Protein AF-A0AAJ1WDH2-F1 (afdb_monomer_lite)

Radius of gyration: 30.52 Å; chains: 1; bounding box: 75×61×104 Å

InterPro domains:
  IPR002035 von Willebrand factor, type A [PS50234] (313-361)
  IPR036465 von Willebrand factor A-like domain superfamily [G3DSA:3.40.50.410] (304-361)
  IPR036465 von Willebrand factor A-like domain superfamily [SSF53300] (303-361)

pLDDT: mean 73.46, std 23.35, range [20.83, 97.44]

Foldseek 3Di:
DPPPPVVVVVVVVVVVVVVVVPPDPDDDFDDDPWDWAWQDDDQQWTWIWTDGQQKIKIKIWGDPVQAQKKKWKQKDFPVDDQLDGQPPDKPDDWDWDADPVNHITTIDGTDPDTDIDMIMGGHDPVGFKMKIWMWMAGNVRDTDDPGTRIDMDGRDPDDDDDDDDDDDDDDDDDDDDDDDDDDDDDDDDPDDDPPPDPPQDPPPPVPPDWDDLDFDWDQDPVGIATPQWADAVPDPPFTFHAEDAASDNDGPSHRYYNPDLVDPATRWHFTCGGDQRGQKIKGWGWDDDPDPPDIDIDIDMGGHQDPDDAAAEEEAEDEPDPCCPVPVVVVVVVVVVVVVVVCCVVSPCVVRYHYHYHYDD

Sequence (361 aa):
MKKRNYFIVFCLFSLFFVTYFHIQKGETVAANEESTIEVLNNEYGKVSIRKIDHQLTILYRLNAQTQETRFLFQLHSKDAPETNLLSSYVSQEYQEYTDEQQRKWLAGYFSQTIEEKEWTIELPSTSKEFQLNIQIEEKTGQLLLSEPVSFSFSIDNKNQETAQTNEKTSETSTSYENHEISDDSSLDKDEYRPFEQPQLFNAQLKPKGLATIEPEYTTDEQGTYPKAMWQPDNSQYVRNHQGNRQGQQQWDGLNGWDGNPTNRNNSYIEYGGEKEDADYAIRKFAKETATPGLFDLYLNVRGNTQKNITPLDLVLVVDWSGSMNDNNRIGEVKIGVDRFVDTLADSGITDKINMGYVGYS

Secondary structure (DSSP, 8-state):
--SSSHHHHHHHHHHHHHHHTTS--PPP--------EEEEEETTEEEEEEEETTEEEEEEEE-TT-TTEEEEEEEEETTS-TT----S-BSS--EEEE-TT--EEEE-PPPSS--EEEEEEEPPTT-SEEEEEEEEEETTS-B-SSS-EEEEEE--SS-----------------------------------TTS------------PPPP-PPPEEEETTEEEESSEEEETT-SS--EEPPB-SSSS------EE---TT-SSTTPEEESSSGGGSSEEEEEEEEE-SSTT-EEEEEEEEE---SSPPPEEEEEEEE-SGGGSGGGHHHHHHHHHHHHHHHHHHTT-GGGEEEEEEEE-

Structure (mmCIF, N/CA/C/O backbone):
data_AF-A0AAJ1WDH2-F1
#
_entry.id   AF-A0AAJ1WDH2-F1
#
loop_
_atom_site.group_PDB
_atom_site.id
_atom_site.type_symbol
_atom_site.label_atom_id
_atom_site.label_alt_id
_atom_site.label_comp_id
_atom_site.label_asym_id
_atom_site.label_entity_id
_atom_site.label_seq_id
_atom_site.pdbx_PDB_ins_code
_atom_site.Cartn_x
_atom_site.Cartn_y
_atom_site.Cartn_z
_atom_site.occupancy
_atom_site.B_iso_or_equiv
_atom_site.auth_seq_id
_atom_site.auth_comp_id
_atom_site.auth_asym_id
_atom_site.auth_atom_id
_atom_site.pdbx_PDB_model_num
ATOM 1 N N . MET A 1 1 ? -23.480 -24.642 59.779 1.00 47.16 1 MET A N 1
ATOM 2 C CA . MET A 1 1 ? -23.949 -23.377 59.164 1.00 47.16 1 MET A CA 1
ATOM 3 C C . MET A 1 1 ? -22.813 -22.732 58.356 1.00 47.16 1 MET A C 1
ATOM 5 O O . MET A 1 1 ? -22.021 -22.016 58.944 1.00 47.16 1 MET A O 1
ATOM 9 N N . LYS A 1 2 ? -22.662 -23.011 57.046 1.00 46.78 2 LYS A N 1
ATOM 10 C CA . LYS A 1 2 ? -21.601 -22.380 56.207 1.00 46.78 2 LYS A CA 1
ATOM 11 C C . LYS A 1 2 ? -22.001 -21.995 54.766 1.00 46.78 2 LYS A C 1
ATOM 13 O O . LYS A 1 2 ? -21.210 -21.362 54.084 1.00 46.78 2 LYS A O 1
ATOM 18 N N . LYS A 1 3 ? -23.218 -22.312 54.296 1.00 46.75 3 LYS A N 1
ATOM 19 C CA . LYS A 1 3 ? -23.649 -22.031 52.905 1.00 46.75 3 LYS A CA 1
ATOM 20 C C . LYS A 1 3 ? -24.363 -20.681 52.687 1.00 46.75 3 LYS A C 1
ATOM 22 O O . LYS A 1 3 ? -24.618 -20.332 51.545 1.00 46.75 3 LYS A O 1
ATOM 27 N N . ARG A 1 4 ? -24.687 -19.915 53.741 1.00 47.78 4 ARG A N 1
ATOM 28 C CA . ARG A 1 4 ? -25.545 -18.709 53.629 1.00 47.78 4 ARG A CA 1
ATOM 29 C C . ARG A 1 4 ? -24.796 -17.384 53.401 1.00 47.78 4 ARG A C 1
ATOM 31 O O . ARG A 1 4 ? -25.424 -16.414 53.003 1.00 47.78 4 ARG A O 1
ATOM 38 N N . ASN A 1 5 ? -23.475 -17.339 53.599 1.00 48.41 5 ASN A N 1
ATOM 39 C CA . ASN A 1 5 ? -22.715 -16.079 53.518 1.00 48.41 5 ASN A CA 1
ATOM 40 C C . ASN A 1 5 ? -22.196 -15.757 52.103 1.00 48.41 5 ASN A C 1
ATOM 42 O O . ASN A 1 5 ? -21.994 -14.590 51.792 1.00 48.41 5 ASN A O 1
ATOM 46 N N . TYR A 1 6 ? -22.026 -16.757 51.231 1.00 48.62 6 TYR A N 1
ATOM 47 C CA . TYR A 1 6 ? -21.512 -16.542 49.869 1.00 48.62 6 TYR A CA 1
ATOM 48 C C . TYR A 1 6 ? -22.500 -15.808 48.951 1.00 48.62 6 TYR A C 1
ATOM 50 O O . TYR A 1 6 ? -22.075 -15.057 48.081 1.00 48.62 6 TYR A O 1
ATOM 58 N N . PHE A 1 7 ? -23.808 -15.969 49.175 1.00 49.25 7 PHE A N 1
ATOM 59 C CA . PHE A 1 7 ? -24.843 -15.348 48.341 1.00 49.25 7 PHE A CA 1
ATOM 60 C C . PHE A 1 7 ? -24.863 -13.814 48.476 1.00 49.25 7 PHE A C 1
ATOM 62 O O . PHE A 1 7 ? -24.983 -13.103 47.486 1.00 49.25 7 PHE A O 1
ATOM 69 N N . ILE A 1 8 ? -24.660 -13.297 49.694 1.00 52.78 8 ILE A N 1
ATOM 70 C CA . ILE A 1 8 ? -24.665 -11.850 49.975 1.00 52.78 8 ILE A CA 1
ATOM 71 C C . ILE A 1 8 ? -23.435 -11.162 49.359 1.00 52.78 8 ILE A C 1
ATOM 73 O O . ILE A 1 8 ? -23.551 -10.064 48.820 1.00 52.78 8 ILE A O 1
ATOM 77 N N . VAL A 1 9 ? -22.271 -11.823 49.381 1.00 51.91 9 VAL A N 1
ATOM 78 C CA . VAL A 1 9 ? -21.046 -11.309 48.741 1.00 51.91 9 VAL A CA 1
ATOM 79 C C . VAL A 1 9 ? -21.201 -11.260 47.217 1.00 51.91 9 VAL A C 1
ATOM 81 O O . VAL A 1 9 ? -20.800 -10.276 46.602 1.00 51.91 9 VAL A O 1
ATOM 84 N N . PHE A 1 10 ? -21.844 -12.268 46.615 1.00 51.56 10 PHE A N 1
ATOM 85 C CA . PHE A 1 10 ? -22.114 -12.290 45.173 1.00 51.56 10 PHE A CA 1
ATOM 86 C C . PHE A 1 10 ? -23.028 -11.134 44.734 1.00 51.56 10 PHE A C 1
ATOM 88 O O . PHE A 1 10 ? -22.705 -10.438 43.774 1.00 51.56 10 PHE A O 1
ATOM 95 N N . CYS A 1 11 ? -24.115 -10.868 45.472 1.00 45.28 11 CYS A N 1
ATOM 96 C CA . CYS A 1 11 ? -25.032 -9.762 45.167 1.00 45.28 11 CYS A CA 1
ATOM 97 C C . CYS A 1 11 ? -24.376 -8.371 45.272 1.00 45.28 11 CYS A C 1
ATOM 99 O O . CYS A 1 11 ? -24.718 -7.471 44.503 1.00 45.28 11 CYS A O 1
ATOM 101 N N . LEU A 1 12 ? -23.427 -8.183 46.197 1.00 41.56 12 LEU A N 1
ATOM 102 C CA . LEU A 1 12 ? -22.682 -6.925 46.322 1.00 41.56 12 LEU A CA 1
ATOM 103 C C . LEU A 1 12 ? -21.659 -6.742 45.189 1.00 41.56 12 LEU A C 1
ATOM 105 O O . LEU A 1 12 ? -21.510 -5.631 44.686 1.00 41.56 12 LEU A O 1
ATOM 109 N N . PHE A 1 13 ? -21.017 -7.822 44.729 1.00 43.56 13 PHE A N 1
ATOM 110 C CA . PHE A 1 13 ? -20.112 -7.773 43.574 1.00 43.56 13 PHE A CA 1
ATOM 111 C C . PHE A 1 13 ? -20.853 -7.476 42.261 1.00 43.56 13 PHE A C 1
ATOM 113 O O . PHE A 1 13 ? -20.381 -6.668 41.462 1.00 43.56 13 PHE A O 1
ATOM 120 N N . SER A 1 14 ? -22.044 -8.056 42.056 1.00 43.03 14 SER A N 1
ATOM 121 C CA . SER A 1 14 ? -22.861 -7.762 40.869 1.00 43.03 14 SER A CA 1
ATOM 122 C C . SER A 1 14 ? -23.327 -6.305 40.811 1.00 43.03 14 SER A C 1
ATOM 124 O O . SER A 1 14 ? -23.375 -5.730 39.727 1.00 43.03 14 SER A O 1
ATOM 126 N N . LEU A 1 15 ? -23.624 -5.678 41.957 1.00 39.25 15 LEU A N 1
ATOM 127 C CA . LEU A 1 15 ? -24.061 -4.278 41.979 1.00 39.25 15 LEU A CA 1
ATOM 128 C C . LEU A 1 15 ? -22.932 -3.309 41.584 1.00 39.25 15 LEU A C 1
ATOM 130 O O . LEU A 1 15 ? -23.193 -2.301 40.935 1.00 39.25 15 LEU A O 1
ATOM 134 N N . PHE A 1 16 ? -21.684 -3.633 41.943 1.00 36.69 16 PHE A N 1
ATOM 135 C CA . PHE A 1 16 ? -20.505 -2.828 41.606 1.00 36.69 16 PHE A CA 1
ATOM 136 C C . PHE A 1 16 ? -20.112 -2.950 40.122 1.00 36.69 16 PHE A C 1
ATOM 138 O O . PHE A 1 16 ? -19.632 -1.990 39.525 1.00 36.69 16 PHE A O 1
ATOM 145 N N . PHE A 1 17 ? -20.358 -4.111 39.502 1.00 38.12 17 PHE A N 1
ATOM 146 C CA . PHE A 1 17 ? -20.139 -4.311 38.065 1.00 38.12 17 PHE A CA 1
ATOM 147 C C . PHE A 1 17 ? -21.132 -3.514 37.203 1.00 38.12 17 PHE A C 1
ATOM 149 O O . PHE A 1 17 ? -20.726 -2.866 36.240 1.00 38.12 17 PHE A O 1
ATOM 156 N N . VAL A 1 18 ? -22.422 -3.512 37.560 1.00 37.12 18 VAL A N 1
ATOM 157 C CA . VAL A 1 18 ? -23.467 -2.832 36.767 1.00 37.12 18 VAL A CA 1
ATOM 158 C C . VAL A 1 18 ? -23.273 -1.310 36.729 1.00 37.12 18 VAL A C 1
ATOM 160 O O . VAL A 1 18 ? -23.563 -0.686 35.707 1.00 37.12 18 VAL A O 1
ATOM 163 N N . THR A 1 19 ? -22.749 -0.698 37.795 1.00 34.56 19 THR A N 1
ATOM 164 C CA . THR A 1 19 ? -22.486 0.751 37.824 1.00 34.56 19 THR A CA 1
ATOM 165 C C . THR A 1 19 ? -21.199 1.156 37.106 1.00 34.56 19 THR A C 1
ATOM 167 O O . THR A 1 19 ? -21.154 2.252 36.552 1.00 34.56 19 THR A O 1
ATOM 170 N N . TYR A 1 20 ? -20.176 0.294 37.048 1.00 33.22 20 TYR A N 1
ATOM 171 C CA . TYR A 1 20 ? -18.919 0.615 36.358 1.00 33.22 20 TYR A CA 1
ATOM 172 C C . TYR A 1 20 ? -19.058 0.594 34.823 1.00 33.22 20 TYR A C 1
ATOM 174 O O . TYR A 1 20 ? -18.459 1.417 34.134 1.00 33.22 20 TYR A O 1
ATOM 182 N N . PHE A 1 21 ? -19.916 -0.278 34.281 1.00 32.75 21 PHE A N 1
ATOM 183 C CA . PHE A 1 21 ? -20.175 -0.366 32.835 1.00 32.75 21 PHE A CA 1
ATOM 184 C C . PHE A 1 21 ? -20.985 0.807 32.245 1.00 32.75 21 PHE A C 1
ATOM 186 O O . PHE A 1 21 ? -21.045 0.951 31.029 1.00 32.75 21 PHE A O 1
ATOM 193 N N . HIS A 1 22 ? -21.577 1.679 33.067 1.00 30.62 22 HIS A N 1
ATOM 194 C CA . HIS A 1 22 ? -22.446 2.767 32.589 1.00 30.62 22 HIS A CA 1
ATOM 195 C C . HIS A 1 22 ? -21.715 4.048 32.131 1.00 30.62 22 HIS A C 1
ATOM 197 O O . HIS A 1 22 ? -22.382 5.020 31.776 1.00 30.62 22 HIS A O 1
ATOM 203 N N . ILE A 1 23 ? -20.375 4.091 32.148 1.00 34.12 23 ILE A N 1
ATOM 204 C CA . ILE A 1 23 ? -19.610 5.345 31.963 1.00 34.12 23 ILE A CA 1
ATOM 205 C C . ILE A 1 23 ? -18.797 5.418 30.655 1.00 34.12 23 ILE A C 1
ATOM 207 O O . ILE A 1 23 ? -18.476 6.521 30.219 1.00 34.12 23 ILE A O 1
ATOM 211 N N . GLN A 1 24 ? -18.516 4.309 29.962 1.00 33.03 24 GLN A N 1
ATOM 212 C CA . GLN A 1 24 ? -17.722 4.345 28.720 1.00 33.03 24 GLN A CA 1
ATOM 213 C C . GLN A 1 24 ? -18.584 4.278 27.453 1.00 33.03 24 GLN A C 1
ATOM 215 O O . GLN A 1 24 ? -18.689 3.248 26.792 1.00 33.03 24 GLN A O 1
ATOM 220 N N . LYS A 1 25 ? -19.159 5.428 27.079 1.00 31.80 25 LYS A N 1
ATOM 221 C CA . LYS A 1 25 ? -19.583 5.681 25.694 1.00 31.80 25 LYS A CA 1
ATOM 222 C C . LYS A 1 25 ? -18.347 5.969 24.836 1.00 31.80 25 LYS A C 1
ATOM 224 O O . LYS A 1 25 ? -17.905 7.112 24.775 1.00 31.80 25 LYS A O 1
ATOM 229 N N . GLY A 1 26 ? -17.797 4.940 24.197 1.00 30.17 26 GLY A N 1
ATOM 230 C CA . GLY A 1 26 ? -16.909 5.117 23.046 1.00 30.17 26 GLY A CA 1
ATOM 231 C C . GLY A 1 26 ? -17.750 5.342 21.791 1.00 30.17 26 GLY A C 1
ATOM 232 O O . GLY A 1 26 ? -18.671 4.567 21.533 1.00 30.17 26 GLY A O 1
ATOM 233 N N . GLU A 1 27 ? -17.481 6.408 21.040 1.00 26.72 27 GLU A N 1
ATOM 234 C CA . GLU A 1 27 ? -18.183 6.681 19.783 1.00 26.72 27 GLU A CA 1
ATOM 235 C C . GLU A 1 27 ? -17.687 5.735 18.679 1.00 26.72 27 GLU A C 1
ATOM 237 O O . GLU A 1 27 ? -16.487 5.525 18.505 1.00 26.72 27 GLU A O 1
ATOM 242 N N . THR A 1 28 ? -18.624 5.126 17.952 1.00 30.30 28 THR A N 1
ATOM 243 C CA . THR A 1 28 ? -18.340 4.237 16.821 1.00 30.30 28 THR A CA 1
ATOM 244 C C . THR A 1 28 ? -18.139 5.040 15.546 1.00 30.30 28 THR A C 1
ATOM 246 O O . THR A 1 28 ? -18.986 5.863 15.201 1.00 30.30 28 THR A O 1
ATOM 249 N N . VAL A 1 29 ? -17.078 4.724 14.814 1.00 28.11 29 VAL A N 1
ATOM 250 C CA . VAL A 1 29 ? -16.735 5.325 13.523 1.00 28.11 29 VAL A CA 1
ATOM 251 C C . VAL A 1 29 ? -17.066 4.340 12.396 1.00 28.11 29 VAL A C 1
ATOM 253 O O . VAL A 1 29 ? -16.792 3.145 12.524 1.00 28.11 29 VAL A O 1
ATOM 256 N N . ALA A 1 30 ? -17.685 4.825 11.318 1.00 26.84 30 ALA A N 1
ATOM 257 C CA . ALA A 1 30 ? -18.136 4.014 10.189 1.00 26.84 30 ALA A CA 1
ATOM 258 C C . ALA A 1 30 ? -17.290 4.304 8.943 1.00 26.84 30 ALA A C 1
ATOM 260 O O . ALA A 1 30 ? -17.117 5.460 8.571 1.00 26.84 30 ALA A O 1
ATOM 261 N N . ALA A 1 31 ? -16.795 3.258 8.277 1.00 26.78 31 ALA A N 1
ATOM 262 C CA . ALA A 1 31 ? -16.067 3.412 7.022 1.00 26.78 31 ALA A CA 1
ATOM 263 C C . ALA A 1 31 ? -17.037 3.811 5.900 1.00 26.78 31 ALA A C 1
ATOM 265 O O . ALA A 1 31 ? -17.951 3.054 5.572 1.00 26.78 31 ALA A O 1
ATOM 266 N N . ASN A 1 32 ? -16.833 4.996 5.332 1.00 32.97 32 ASN A N 1
ATOM 267 C CA . ASN A 1 32 ? -17.639 5.534 4.245 1.00 32.97 32 ASN A CA 1
ATOM 268 C C . ASN A 1 32 ? -16.979 5.205 2.889 1.00 32.97 32 ASN A C 1
ATOM 270 O O . ASN A 1 32 ? -15.748 5.194 2.778 1.00 32.97 32 ASN A O 1
ATOM 274 N N . GLU A 1 33 ? -17.771 4.938 1.848 1.00 41.00 33 GLU A N 1
ATOM 275 C CA . GLU A 1 33 ? -17.247 4.820 0.480 1.00 41.00 33 GLU A CA 1
ATOM 276 C C . GLU A 1 33 ? -16.862 6.214 -0.027 1.00 41.00 33 GLU A C 1
ATOM 278 O O . GLU A 1 33 ? -17.703 7.007 -0.448 1.00 41.00 33 GLU A O 1
ATOM 283 N N . GLU A 1 34 ? -15.579 6.557 0.058 1.00 52.69 34 GLU A N 1
ATOM 284 C CA . GLU A 1 34 ? -15.154 7.939 -0.152 1.00 52.69 34 GLU A CA 1
ATOM 285 C C . GLU A 1 34 ? -14.719 8.243 -1.582 1.00 52.69 34 GLU A C 1
ATOM 287 O O . GLU A 1 34 ? -13.603 7.944 -2.015 1.00 52.6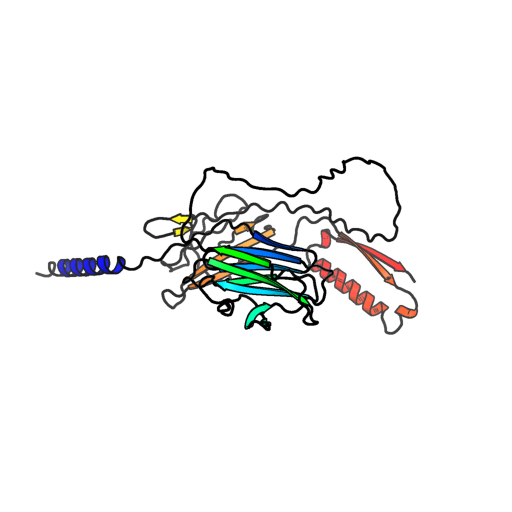9 34 GLU A O 1
ATOM 292 N N . SER A 1 35 ? -15.597 8.962 -2.278 1.00 67.06 35 SER A N 1
ATOM 293 C CA . SER A 1 35 ? -15.259 9.753 -3.456 1.00 67.06 35 SER A CA 1
ATOM 294 C C . SER A 1 35 ? -14.162 10.777 -3.142 1.00 67.06 35 SER A C 1
ATOM 296 O O . SER A 1 35 ? -14.301 11.573 -2.208 1.00 67.06 35 SER A O 1
ATOM 298 N N . THR A 1 36 ? -13.118 10.832 -3.969 1.00 83.94 36 THR A N 1
ATOM 299 C CA . THR A 1 36 ? -12.182 11.962 -3.977 1.00 83.94 36 THR A CA 1
ATOM 300 C C . THR A 1 36 ? -12.844 13.205 -4.576 1.00 83.94 36 THR A C 1
ATOM 302 O O . THR A 1 36 ? -13.617 13.121 -5.530 1.00 83.94 36 THR A O 1
ATOM 305 N N . ILE A 1 37 ? -12.531 14.375 -4.023 1.00 85.69 37 ILE A N 1
ATOM 306 C CA . ILE A 1 37 ? -13.013 15.678 -4.495 1.00 85.69 37 ILE A CA 1
ATOM 307 C C . ILE A 1 37 ? -11.858 16.376 -5.211 1.00 85.69 37 ILE A C 1
ATOM 309 O O . ILE A 1 37 ? -10.816 16.618 -4.605 1.00 85.69 37 ILE A O 1
ATOM 313 N N . GLU A 1 38 ? -12.021 16.709 -6.490 1.00 92.06 38 GLU A N 1
ATOM 314 C CA . GLU A 1 38 ? -11.059 17.546 -7.218 1.00 92.06 38 GLU A CA 1
ATOM 315 C C . GLU A 1 38 ? -11.179 19.000 -6.738 1.00 92.06 38 GLU A C 1
ATOM 317 O O . GLU A 1 38 ? -12.262 19.579 -6.783 1.00 92.06 38 GLU A O 1
ATOM 322 N N . VAL A 1 39 ? -10.074 19.576 -6.252 1.00 91.50 39 VAL A N 1
ATOM 323 C CA . VAL A 1 39 ? -10.035 20.944 -5.690 1.00 91.50 39 VAL A CA 1
ATOM 324 C C . VAL A 1 39 ? -9.152 21.895 -6.495 1.00 91.50 39 VAL A C 1
ATOM 326 O O . VAL A 1 39 ? -9.284 23.110 -6.372 1.00 91.50 39 VAL A O 1
ATOM 329 N N . LEU A 1 40 ? -8.266 21.357 -7.338 1.00 90.81 40 LEU A N 1
ATOM 330 C CA . LEU A 1 40 ? -7.488 22.117 -8.310 1.00 90.81 40 LEU A CA 1
ATOM 331 C C . LEU A 1 40 ? -7.131 21.224 -9.499 1.00 90.81 40 LEU A C 1
ATOM 333 O O . LEU A 1 40 ? -6.719 20.081 -9.312 1.00 90.81 40 LEU A O 1
ATOM 337 N N . ASN A 1 41 ? -7.248 21.756 -10.711 1.00 92.56 41 ASN A N 1
ATOM 338 C CA . ASN A 1 41 ? -6.828 21.099 -11.945 1.00 92.56 41 ASN A CA 1
ATOM 339 C C . ASN A 1 41 ? -6.503 22.186 -12.976 1.00 92.56 41 ASN A C 1
ATOM 341 O O . ASN A 1 41 ? -7.385 22.941 -13.384 1.00 92.56 41 ASN A O 1
ATOM 345 N N . ASN A 1 42 ? -5.222 22.345 -13.304 1.00 88.06 42 ASN A N 1
ATOM 346 C CA . ASN A 1 42 ? -4.718 23.413 -14.164 1.00 88.06 42 ASN A CA 1
ATOM 347 C C . ASN A 1 42 ? -3.443 22.980 -14.916 1.00 88.06 42 ASN A C 1
ATOM 349 O O . ASN A 1 42 ? -3.015 21.826 -14.849 1.00 88.06 42 ASN A O 1
ATOM 353 N N . GLU A 1 43 ? -2.818 23.913 -15.637 1.00 87.81 43 GLU A N 1
ATOM 354 C CA . GLU A 1 43 ? -1.589 23.662 -16.404 1.00 87.81 43 GLU A CA 1
ATOM 355 C C . GLU A 1 43 ? -0.386 23.223 -15.549 1.00 87.81 43 GLU A C 1
ATOM 357 O O . GLU A 1 43 ? 0.511 22.552 -16.059 1.00 87.81 43 GLU A O 1
ATOM 362 N N . TYR A 1 44 ? -0.398 23.504 -14.243 1.00 88.19 44 TYR A N 1
ATOM 363 C CA . TYR A 1 44 ? 0.657 23.117 -13.306 1.00 88.19 44 TYR A CA 1
ATOM 364 C C . TYR A 1 44 ? 0.443 21.733 -12.688 1.00 88.19 44 TYR A C 1
ATOM 366 O O . TYR A 1 44 ? 1.412 21.060 -12.335 1.00 88.19 44 TYR A O 1
ATOM 374 N N . GLY A 1 45 ? -0.803 21.273 -12.576 1.00 88.81 45 GLY A N 1
ATOM 375 C CA . GLY A 1 45 ? -1.106 19.949 -12.051 1.00 88.81 45 GLY A CA 1
ATOM 376 C C . GLY A 1 45 ? -2.528 19.792 -11.530 1.00 88.81 45 GLY A C 1
ATOM 377 O O . GLY A 1 45 ? -3.409 20.619 -11.766 1.00 88.81 45 GLY A O 1
ATOM 378 N N . LYS A 1 46 ? -2.733 18.711 -10.778 1.00 92.62 46 LYS A N 1
ATOM 379 C CA . LYS A 1 46 ? -4.005 18.357 -10.150 1.00 92.62 46 LYS A CA 1
ATOM 380 C C . LYS A 1 46 ? -3.827 18.131 -8.652 1.00 92.62 46 LYS A C 1
ATOM 382 O O . LYS A 1 46 ? -2.876 17.479 -8.226 1.00 92.62 46 LYS A O 1
ATOM 387 N N . VAL A 1 47 ? -4.787 18.624 -7.874 1.00 93.06 47 VAL A N 1
ATOM 388 C CA . VAL A 1 47 ? -4.967 18.332 -6.450 1.00 93.06 47 VAL A CA 1
ATOM 389 C C . VAL A 1 47 ? -6.374 17.784 -6.246 1.00 93.06 47 VAL A C 1
ATOM 391 O O . VAL A 1 47 ? -7.367 18.312 -6.753 1.00 93.06 47 VAL A O 1
ATOM 394 N N . SER A 1 48 ? -6.475 16.703 -5.490 1.00 93.12 48 SER A N 1
ATOM 395 C CA . SER A 1 48 ? -7.732 16.131 -5.026 1.00 93.12 48 SER A CA 1
ATOM 396 C C . SER A 1 48 ? -7.630 15.821 -3.541 1.00 93.12 48 SER A C 1
ATOM 398 O O . SER A 1 48 ? -6.546 15.546 -3.034 1.00 93.12 48 SER A O 1
ATOM 400 N N . ILE A 1 49 ? -8.752 15.867 -2.836 1.00 90.19 49 ILE A N 1
ATOM 401 C CA . ILE A 1 49 ? -8.809 15.549 -1.412 1.00 90.19 49 ILE A CA 1
ATOM 402 C C . ILE A 1 49 ? -9.733 14.368 -1.144 1.00 90.19 49 ILE A C 1
ATOM 404 O O . ILE A 1 49 ? -10.657 14.084 -1.908 1.00 90.19 49 ILE A O 1
ATOM 408 N N . ARG A 1 50 ? -9.500 13.716 -0.014 1.00 88.38 50 ARG A N 1
ATOM 409 C CA . ARG A 1 50 ? -10.347 12.695 0.589 1.00 88.38 50 ARG A CA 1
ATOM 410 C C . ARG A 1 50 ? -10.462 13.001 2.086 1.00 88.38 50 ARG A C 1
ATOM 412 O O . ARG A 1 50 ? -9.517 13.527 2.670 1.00 88.38 50 ARG A O 1
ATOM 419 N N . LYS A 1 51 ? -11.617 12.730 2.696 1.00 83.69 51 LYS A N 1
ATOM 420 C CA . LYS A 1 51 ? -11.904 13.077 4.095 1.00 83.69 51 LYS A CA 1
ATOM 421 C C . LYS A 1 51 ? -12.549 11.889 4.808 1.00 83.69 51 LYS A C 1
ATOM 423 O O . LYS A 1 51 ? -13.735 11.645 4.587 1.00 83.69 51 LYS A O 1
ATOM 428 N N . ILE A 1 52 ? -11.784 11.261 5.701 1.00 77.75 52 ILE A N 1
ATOM 429 C CA . ILE A 1 52 ? -12.228 10.186 6.599 1.00 77.75 52 ILE A CA 1
ATOM 430 C C . ILE A 1 52 ? -12.294 10.792 8.001 1.00 77.75 52 ILE A C 1
ATOM 432 O O . ILE A 1 52 ? -11.253 11.146 8.543 1.00 77.75 52 ILE A O 1
ATOM 436 N N . ASP A 1 53 ? -13.472 10.942 8.603 1.00 80.00 53 ASP A N 1
ATOM 437 C CA . ASP A 1 53 ? -13.623 11.433 9.985 1.00 80.00 53 ASP A CA 1
ATOM 438 C C . ASP A 1 53 ? -12.794 12.703 10.306 1.00 80.00 53 ASP A C 1
ATOM 440 O O . ASP A 1 53 ? -13.094 13.794 9.821 1.00 80.00 53 ASP A O 1
ATOM 444 N N . HIS A 1 54 ? -11.734 12.546 11.109 1.00 81.12 54 HIS A N 1
ATOM 445 C CA . HIS A 1 54 ? -10.778 13.575 11.524 1.00 81.12 54 HIS A CA 1
ATOM 446 C C . HIS A 1 54 ? -9.463 13.525 10.721 1.00 81.12 54 HIS A C 1
ATOM 448 O O . HIS A 1 54 ? -8.422 13.946 11.215 1.00 81.12 54 HIS A O 1
ATOM 454 N N . GLN A 1 55 ? -9.471 12.993 9.501 1.00 85.44 55 GLN A N 1
ATOM 455 C CA . GLN A 1 55 ? -8.314 12.912 8.612 1.00 85.44 55 GLN A CA 1
ATOM 456 C C . GLN A 1 55 ? -8.635 13.528 7.248 1.00 85.44 55 GLN A C 1
ATOM 458 O O . GLN A 1 55 ? -9.620 13.176 6.597 1.00 85.44 55 GLN A O 1
ATOM 463 N N . LEU A 1 56 ? -7.768 14.441 6.806 1.00 87.62 56 LEU A N 1
ATOM 464 C CA . LEU A 1 56 ? -7.738 14.960 5.443 1.00 87.62 56 LEU A CA 1
ATOM 465 C C . LEU A 1 56 ? -6.568 14.315 4.701 1.00 87.62 56 LEU A C 1
ATOM 467 O O . LEU A 1 56 ? -5.415 14.528 5.070 1.00 87.62 56 LEU A O 1
ATOM 471 N N . THR A 1 57 ? -6.850 13.594 3.624 1.00 89.69 57 THR A N 1
ATOM 472 C CA . THR A 1 57 ? -5.831 13.128 2.681 1.00 89.69 57 THR A CA 1
ATOM 473 C C . THR A 1 57 ? -5.814 14.050 1.466 1.00 89.69 57 THR A C 1
ATOM 475 O O . THR A 1 57 ? -6.836 14.234 0.808 1.00 89.69 57 THR A O 1
ATOM 478 N N . ILE A 1 58 ? -4.656 14.630 1.159 1.00 90.75 58 ILE A N 1
ATOM 479 C CA . ILE A 1 58 ? -4.397 15.451 -0.026 1.00 90.75 58 ILE A CA 1
ATOM 480 C C . ILE A 1 58 ? -3.587 14.603 -1.009 1.00 90.75 58 ILE A C 1
ATOM 482 O O . ILE A 1 58 ? -2.447 14.236 -0.722 1.00 90.75 58 ILE A O 1
ATOM 486 N N . LEU A 1 59 ? -4.171 14.316 -2.170 1.00 90.69 59 LEU A N 1
ATOM 487 C CA . LEU A 1 59 ? -3.520 13.658 -3.298 1.00 90.69 59 LEU A CA 1
ATOM 488 C C . LEU A 1 59 ? -3.170 14.723 -4.338 1.00 90.69 59 LEU A C 1
ATOM 490 O O . LEU A 1 59 ? -4.054 15.447 -4.799 1.00 90.69 59 LEU A O 1
ATOM 494 N N . TYR A 1 60 ? -1.903 14.836 -4.726 1.00 90.00 60 TYR A N 1
ATOM 495 C CA . TYR A 1 60 ? -1.475 15.839 -5.699 1.00 90.00 60 TYR A CA 1
ATOM 496 C C . TYR A 1 60 ? -0.443 15.318 -6.694 1.00 90.00 60 TYR A C 1
ATOM 498 O O . TYR A 1 60 ? 0.363 14.437 -6.401 1.00 90.00 60 TYR A O 1
ATOM 506 N N . ARG A 1 61 ? -0.470 15.900 -7.894 1.00 88.06 61 ARG A N 1
ATOM 507 C CA . ARG A 1 61 ? 0.412 15.573 -9.013 1.00 88.06 61 ARG A CA 1
ATOM 508 C C . ARG A 1 61 ? 0.753 16.842 -9.776 1.00 88.06 61 ARG A C 1
ATOM 510 O O . ARG A 1 61 ? -0.149 17.589 -10.144 1.00 88.06 61 ARG A O 1
ATOM 517 N N . LEU A 1 62 ? 2.035 17.054 -10.052 1.00 83.94 62 LEU A N 1
ATOM 518 C CA . LEU A 1 62 ? 2.508 18.129 -10.930 1.00 83.94 62 LEU A CA 1
ATOM 519 C C . LEU A 1 62 ? 2.602 17.645 -12.383 1.00 83.94 62 LEU A C 1
ATOM 521 O O . LEU A 1 62 ? 2.811 16.456 -12.649 1.00 83.94 62 LEU A O 1
ATOM 525 N N . ASN A 1 63 ? 2.443 18.566 -13.330 1.00 81.44 63 ASN A N 1
ATOM 526 C CA . ASN A 1 63 ? 2.513 18.264 -14.754 1.00 81.44 63 ASN A CA 1
ATOM 527 C C . ASN A 1 63 ? 3.964 18.148 -15.249 1.00 81.44 63 ASN A C 1
ATOM 529 O O . ASN A 1 63 ? 4.899 18.730 -14.705 1.00 81.44 63 ASN A O 1
ATOM 533 N N . ALA A 1 64 ? 4.156 17.393 -16.334 1.00 66.88 64 ALA A N 1
ATOM 534 C CA . ALA A 1 64 ? 5.479 17.070 -16.885 1.00 66.88 64 ALA A CA 1
ATOM 535 C C . ALA A 1 64 ? 6.322 18.295 -17.286 1.00 66.88 64 ALA A C 1
ATOM 537 O O . ALA A 1 64 ? 7.548 18.223 -17.327 1.00 66.88 64 ALA A O 1
ATOM 538 N N . GLN A 1 65 ? 5.651 19.395 -17.627 1.00 68.00 65 GLN A N 1
ATOM 539 C CA . GLN A 1 65 ? 6.260 20.609 -18.168 1.00 68.00 65 GLN A CA 1
ATOM 540 C C . GLN A 1 65 ? 6.634 21.622 -17.074 1.00 68.00 65 GLN A C 1
ATOM 542 O O . GLN A 1 65 ? 7.300 22.607 -17.369 1.00 68.00 65 GLN A O 1
ATOM 547 N N . THR A 1 66 ? 6.264 21.375 -15.811 1.00 67.38 66 THR A N 1
ATOM 548 C CA . THR A 1 66 ? 6.459 22.313 -14.693 1.00 67.38 66 THR A CA 1
ATOM 549 C C . THR A 1 66 ? 7.579 21.854 -13.764 1.00 67.38 66 THR A C 1
ATOM 551 O O . THR A 1 66 ? 7.408 21.672 -12.553 1.00 67.38 66 THR A O 1
ATOM 554 N N . GLN A 1 67 ? 8.755 21.644 -14.359 1.00 67.75 67 GLN A N 1
ATOM 555 C CA . GLN A 1 67 ? 9.989 21.373 -13.622 1.00 67.75 67 GLN A CA 1
ATOM 556 C C . GLN A 1 67 ? 10.279 22.512 -12.636 1.00 67.75 67 GLN A C 1
ATOM 558 O O . GLN A 1 67 ? 9.957 23.666 -12.899 1.00 67.75 67 GLN A O 1
ATOM 563 N N . GLU A 1 68 ? 10.871 22.181 -11.488 1.00 83.12 68 GLU A N 1
ATOM 564 C CA . GLU A 1 68 ? 11.214 23.146 -10.434 1.00 83.12 68 GLU A CA 1
ATOM 565 C C . GLU A 1 68 ? 10.026 23.898 -9.792 1.00 83.12 68 GLU A C 1
ATOM 567 O O . GLU A 1 68 ? 10.238 24.875 -9.075 1.00 83.12 68 GLU A O 1
ATOM 572 N N . THR A 1 69 ? 8.787 23.420 -9.961 1.00 86.38 69 THR A N 1
ATOM 573 C CA . THR A 1 69 ? 7.607 23.908 -9.214 1.00 86.38 69 THR A CA 1
ATOM 574 C C . THR A 1 69 ? 7.263 23.017 -8.015 1.00 86.38 69 THR A C 1
ATOM 576 O O . THR A 1 69 ? 7.697 21.861 -7.932 1.00 86.38 69 THR A O 1
ATOM 579 N N . ARG A 1 70 ? 6.473 23.546 -7.072 1.00 89.50 70 ARG A N 1
ATOM 580 C CA . ARG A 1 70 ? 5.820 22.788 -5.994 1.00 89.50 70 ARG A CA 1
ATOM 581 C C . ARG A 1 70 ? 4.459 23.369 -5.622 1.00 89.50 70 ARG A C 1
ATOM 583 O O . ARG A 1 70 ? 4.238 24.570 -5.757 1.00 89.50 70 ARG A O 1
ATOM 590 N N . PHE A 1 71 ? 3.582 22.526 -5.081 1.00 91.62 71 PHE A N 1
ATOM 591 C CA . PHE A 1 71 ? 2.392 22.990 -4.369 1.00 91.62 71 PHE A CA 1
ATOM 592 C C . PHE A 1 71 ? 2.741 23.427 -2.941 1.00 91.62 71 PHE A C 1
ATOM 594 O O . PHE A 1 71 ? 3.563 22.801 -2.264 1.00 91.62 71 PHE A O 1
ATOM 601 N N . LEU A 1 72 ? 2.068 24.486 -2.502 1.00 91.38 72 LEU A N 1
ATOM 602 C CA . LEU A 1 72 ? 2.012 24.989 -1.139 1.00 91.38 72 LEU A CA 1
ATOM 603 C C . LEU A 1 72 ? 0.583 24.785 -0.617 1.00 91.38 72 LEU A C 1
ATOM 605 O O . LEU A 1 72 ? -0.374 25.237 -1.248 1.00 91.38 72 LEU A O 1
ATOM 609 N N . PHE A 1 73 ? 0.439 24.153 0.546 1.00 91.31 73 PHE A N 1
ATOM 610 C CA . PHE A 1 73 ? -0.852 23.885 1.183 1.00 91.31 73 PHE A CA 1
ATOM 611 C C . PHE A 1 73 ? -0.929 24.564 2.555 1.00 91.31 73 PHE A C 1
ATOM 613 O O . PHE A 1 73 ? -0.205 24.190 3.475 1.00 91.31 73 PHE A O 1
ATOM 620 N N . GLN A 1 74 ? -1.814 25.545 2.722 1.00 90.12 74 GLN A N 1
ATOM 621 C CA . GLN A 1 74 ? -2.140 26.118 4.031 1.00 90.12 74 GLN A CA 1
ATOM 622 C C . GLN A 1 74 ? -3.468 25.519 4.492 1.00 90.12 74 GLN A C 1
ATOM 624 O O . GLN A 1 74 ? -4.502 25.727 3.860 1.00 90.12 74 GLN A O 1
ATOM 629 N N . LEU A 1 75 ? -3.445 24.798 5.612 1.00 87.88 75 LEU A N 1
ATOM 630 C CA . LEU A 1 75 ? -4.629 24.211 6.231 1.00 87.88 75 LEU A CA 1
ATOM 631 C C . LEU A 1 75 ? -4.834 24.813 7.622 1.00 87.88 75 LEU A C 1
ATOM 633 O O . LEU A 1 75 ? -3.969 24.692 8.492 1.00 87.88 75 LEU A O 1
ATOM 637 N N . HIS A 1 76 ? -5.993 25.436 7.820 1.00 85.75 76 HIS A N 1
ATOM 638 C CA . HIS A 1 76 ? -6.395 26.038 9.088 1.00 85.75 76 HIS A CA 1
ATOM 639 C C . HIS A 1 76 ? -7.879 25.774 9.371 1.00 85.75 76 HIS A C 1
ATOM 641 O O . HIS A 1 76 ? -8.664 25.456 8.473 1.00 85.75 76 HIS A O 1
ATOM 647 N N . SER A 1 77 ? -8.264 25.897 10.640 1.00 85.12 77 SER A N 1
ATOM 648 C CA . SER A 1 77 ? -9.672 25.970 11.034 1.00 85.12 77 SER A CA 1
ATOM 649 C C . SER A 1 77 ? -10.198 27.390 10.835 1.00 85.12 77 SER A C 1
ATOM 651 O O . SER A 1 77 ? -9.491 28.345 11.147 1.00 85.12 77 SER A O 1
ATOM 653 N N . LYS A 1 78 ? -11.457 27.541 10.410 1.00 82.81 78 LYS A N 1
ATOM 654 C CA . LYS A 1 78 ? -12.101 28.859 10.265 1.00 82.81 78 LYS A CA 1
ATOM 655 C C . LYS A 1 78 ? -12.387 29.574 11.590 1.00 82.81 78 LYS A C 1
ATOM 657 O O . LYS A 1 78 ? -12.653 30.773 11.587 1.00 82.81 78 LYS A O 1
ATOM 662 N N . ASP A 1 79 ? -12.368 28.856 12.714 1.00 79.44 79 ASP A N 1
ATOM 663 C CA . ASP A 1 79 ? -12.479 29.445 14.059 1.00 79.44 79 ASP A CA 1
ATOM 664 C C . ASP A 1 79 ? -11.129 29.942 14.621 1.00 79.44 79 ASP A C 1
ATOM 666 O O . ASP A 1 79 ? -11.088 30.558 15.689 1.00 79.44 79 ASP A O 1
ATOM 670 N N . ALA A 1 80 ? -10.033 29.718 13.887 1.00 72.38 80 ALA A N 1
ATOM 671 C CA . ALA A 1 80 ? -8.673 30.092 14.246 1.00 72.38 80 ALA A CA 1
ATOM 672 C C . ALA A 1 80 ? -8.088 31.101 13.236 1.00 72.38 80 ALA A C 1
ATOM 674 O O . ALA A 1 80 ? -8.504 31.137 12.078 1.00 72.38 80 ALA A O 1
ATOM 675 N N . PRO A 1 81 ? -7.101 31.928 13.630 1.00 67.50 81 PRO A N 1
ATOM 676 C CA . PRO A 1 81 ? -6.393 32.776 12.677 1.00 67.50 81 PRO A CA 1
ATOM 677 C C . PRO A 1 81 ? -5.599 31.933 11.667 1.00 67.50 81 PRO A C 1
ATOM 679 O O . PRO A 1 81 ? -5.006 30.918 12.029 1.00 67.50 81 PRO A O 1
ATOM 682 N N . GLU A 1 82 ? -5.499 32.422 10.428 1.00 61.16 82 GLU A N 1
ATOM 683 C CA . GLU A 1 82 ? -4.752 31.824 9.301 1.00 61.16 82 GLU A CA 1
ATOM 684 C C . GLU A 1 82 ? -3.270 31.494 9.584 1.00 61.16 82 GLU A C 1
ATOM 686 O O . GLU A 1 82 ? -2.632 30.746 8.839 1.00 61.16 82 GLU A O 1
ATOM 691 N N . THR A 1 83 ? -2.708 32.057 10.655 1.00 59.31 83 THR A N 1
ATOM 692 C CA . THR A 1 83 ? -1.341 31.817 11.138 1.00 59.31 83 THR A CA 1
ATOM 693 C C . THR A 1 83 ? -1.197 30.511 11.935 1.00 59.31 83 THR A C 1
ATOM 695 O O . THR A 1 83 ? -0.075 30.087 12.221 1.00 59.31 83 THR A O 1
ATOM 698 N N . ASN A 1 84 ? -2.308 29.862 12.304 1.00 63.50 84 ASN A N 1
ATOM 699 C CA . ASN A 1 84 ? -2.322 28.609 13.053 1.00 63.50 84 ASN A CA 1
ATOM 700 C C . ASN A 1 84 ? -2.277 27.401 12.101 1.00 63.50 84 ASN A C 1
ATOM 702 O O . ASN A 1 84 ? -3.267 27.077 11.447 1.00 63.50 84 ASN A O 1
ATOM 706 N N . LEU A 1 85 ? -1.120 26.738 12.029 1.00 60.38 85 LEU A N 1
ATOM 707 C CA . LEU A 1 85 ? -0.892 25.596 11.142 1.00 60.38 85 LEU A CA 1
ATOM 708 C C . LEU A 1 85 ? -1.333 24.280 11.788 1.00 60.38 85 LEU A C 1
ATOM 710 O O . LEU A 1 85 ? -0.855 23.917 12.864 1.00 60.38 85 LEU A O 1
ATOM 714 N N . LEU A 1 86 ? -2.161 23.516 11.079 1.00 63.34 86 LEU A N 1
ATOM 715 C CA . LEU A 1 86 ? -2.504 22.143 11.448 1.00 63.34 86 LEU A CA 1
ATOM 716 C C . LEU A 1 86 ? -1.445 21.169 10.897 1.00 63.34 86 LEU A C 1
ATOM 718 O O . LEU A 1 86 ? -1.620 20.590 9.830 1.00 63.34 86 LEU A O 1
ATOM 722 N N . SER A 1 87 ? -0.322 21.027 11.613 1.00 57.69 87 SER A N 1
ATOM 723 C CA . SER A 1 87 ? 0.815 20.160 11.234 1.00 57.69 87 SER A CA 1
ATOM 724 C C . SER A 1 87 ? 1.121 19.022 12.217 1.00 57.69 87 SER A C 1
ATOM 726 O O . SER A 1 87 ? 2.124 18.331 12.063 1.00 57.69 87 SER A O 1
ATOM 728 N N . SER A 1 88 ? 0.277 18.792 13.230 1.00 52.97 88 SER A N 1
ATOM 729 C CA . SER A 1 88 ? 0.576 17.874 14.343 1.00 52.97 88 SER A CA 1
ATOM 730 C C . SER A 1 88 ? 0.774 16.405 13.954 1.00 52.97 88 SER A C 1
ATOM 732 O O . SER A 1 88 ? 1.399 15.675 14.721 1.00 52.97 88 SER A O 1
ATOM 734 N N . TYR A 1 89 ? 0.281 15.976 12.788 1.00 56.84 89 TYR A N 1
ATOM 735 C CA . TYR A 1 89 ? 0.580 14.665 12.210 1.00 56.84 89 TYR A CA 1
ATOM 736 C C . TYR A 1 89 ? 0.434 14.728 10.680 1.00 56.84 89 TYR A C 1
ATOM 738 O O . TYR A 1 89 ? -0.683 14.729 10.169 1.00 56.84 89 TYR A O 1
ATOM 746 N N . VAL A 1 90 ? 1.556 14.819 9.954 1.00 65.75 90 VAL A N 1
ATOM 747 C CA . VAL A 1 90 ? 1.618 14.705 8.482 1.00 65.75 90 VAL A CA 1
ATOM 748 C C . VAL A 1 90 ? 2.350 13.409 8.137 1.00 65.75 90 VAL A C 1
ATOM 750 O O . VAL A 1 90 ? 3.423 13.142 8.674 1.00 65.75 90 VAL A O 1
ATOM 753 N N . SER A 1 91 ? 1.780 12.587 7.255 1.00 57.09 91 SER A N 1
ATOM 754 C CA . SER A 1 91 ? 2.242 11.207 7.016 1.00 57.09 91 SER A CA 1
ATOM 755 C C . SER A 1 91 ? 3.576 11.042 6.264 1.00 57.09 91 SER A C 1
ATOM 757 O O . SER A 1 91 ? 4.035 9.912 6.104 1.00 57.09 91 SER A O 1
ATOM 759 N N . GLN A 1 92 ? 4.184 12.121 5.763 1.00 67.38 92 GLN A N 1
ATOM 760 C CA . GLN A 1 92 ? 5.424 12.105 4.971 1.00 67.38 92 GLN A CA 1
ATOM 761 C C . GLN A 1 92 ? 6.306 13.323 5.292 1.00 67.38 92 GLN A C 1
ATOM 763 O O . GLN A 1 92 ? 5.848 14.280 5.915 1.00 67.38 92 GLN A O 1
ATOM 768 N N . GLU A 1 93 ? 7.563 13.308 4.834 1.00 67.75 93 GLU A N 1
ATOM 769 C CA . GLU A 1 93 ? 8.458 14.467 4.935 1.00 67.75 93 GLU A CA 1
ATOM 770 C C . GLU A 1 93 ? 7.885 15.685 4.188 1.00 67.75 93 GLU A C 1
ATOM 772 O O . GLU A 1 93 ? 7.499 15.606 3.018 1.00 67.75 93 GLU A O 1
ATOM 777 N N . TYR A 1 94 ? 7.858 16.825 4.877 1.00 77.81 94 TYR A N 1
ATOM 778 C CA . TYR A 1 94 ? 7.362 18.103 4.376 1.00 77.81 94 TYR A CA 1
ATOM 779 C C . TYR A 1 94 ? 8.296 19.242 4.807 1.00 77.81 94 TYR A C 1
ATOM 781 O O . TYR A 1 94 ? 9.097 19.103 5.733 1.00 77.81 94 TYR A O 1
ATOM 789 N N . GLN A 1 95 ? 8.187 20.386 4.137 1.00 79.88 95 GLN A N 1
ATOM 790 C CA . GLN A 1 95 ? 8.843 21.634 4.518 1.00 79.88 95 GLN A CA 1
ATOM 791 C C . GLN A 1 95 ? 7.792 22.642 4.989 1.00 79.88 95 GLN A C 1
ATOM 793 O O . GLN A 1 95 ? 6.748 22.781 4.353 1.00 79.88 95 GLN A O 1
ATOM 798 N N . GLU A 1 96 ? 8.072 23.370 6.074 1.00 80.88 96 GLU A N 1
ATOM 799 C CA . GLU A 1 96 ? 7.301 24.567 6.430 1.00 80.88 96 GLU A CA 1
ATOM 800 C C . GLU A 1 96 ? 7.858 25.772 5.668 1.00 80.88 96 GLU A C 1
ATOM 802 O O . GLU A 1 96 ? 9.032 26.120 5.796 1.00 80.88 96 GLU A O 1
ATOM 807 N N . TYR A 1 97 ? 6.997 26.427 4.896 1.00 78.56 97 TYR A N 1
ATOM 808 C CA . TYR A 1 97 ? 7.234 27.744 4.316 1.00 78.56 97 TYR A CA 1
ATOM 809 C C . TYR A 1 97 ? 6.369 28.769 5.061 1.00 78.56 97 TYR A C 1
ATOM 811 O O . TYR A 1 97 ? 5.246 28.471 5.464 1.00 78.56 97 TYR A O 1
ATOM 819 N N . THR A 1 98 ? 6.887 29.970 5.303 1.00 80.81 98 THR A N 1
ATOM 820 C CA . THR A 1 98 ? 6.129 31.071 5.918 1.00 80.81 98 THR A CA 1
ATOM 821 C C . THR A 1 98 ? 6.248 32.287 5.020 1.00 80.81 98 THR A C 1
ATOM 823 O O . THR A 1 98 ? 7.364 32.693 4.699 1.00 80.81 98 THR A O 1
ATOM 826 N N . ASP A 1 99 ? 5.112 32.838 4.602 1.00 78.81 99 ASP A N 1
ATOM 827 C CA . ASP A 1 99 ? 5.084 33.985 3.696 1.00 78.81 99 ASP A CA 1
ATOM 828 C C . ASP A 1 99 ? 5.210 35.333 4.429 1.00 78.81 99 ASP A C 1
ATOM 830 O O . ASP A 1 99 ? 5.251 35.417 5.662 1.00 78.81 99 ASP A O 1
ATOM 834 N N . GLU A 1 100 ? 5.259 36.423 3.659 1.00 78.00 100 GLU A N 1
ATOM 835 C CA . GLU A 1 100 ? 5.350 37.790 4.189 1.00 78.00 100 GLU A CA 1
ATOM 836 C C . GLU A 1 100 ? 4.171 38.161 5.112 1.00 78.00 100 GLU A C 1
ATOM 838 O O . GLU A 1 100 ? 4.322 38.995 6.005 1.00 78.00 100 GLU A O 1
ATOM 843 N N . GLN A 1 101 ? 3.017 37.505 4.946 1.00 78.25 101 GLN A N 1
ATOM 844 C CA . GLN A 1 101 ? 1.805 37.696 5.750 1.00 78.25 101 GLN A CA 1
ATOM 845 C C . GLN A 1 101 ? 1.785 36.813 7.013 1.00 78.25 101 GLN A C 1
ATOM 847 O O . GLN A 1 101 ? 0.793 36.800 7.739 1.00 78.25 101 GLN A O 1
ATOM 852 N N . GLN A 1 102 ? 2.884 36.102 7.304 1.00 77.81 102 GLN A N 1
ATOM 853 C CA . GLN A 1 102 ? 3.020 35.129 8.395 1.00 77.81 102 GLN A CA 1
ATOM 854 C C . GLN A 1 102 ? 2.092 33.908 8.269 1.00 77.81 102 GLN A C 1
ATOM 856 O O . GLN A 1 102 ? 1.895 33.176 9.244 1.00 77.81 102 GLN A O 1
ATOM 861 N N . ARG A 1 103 ? 1.540 33.643 7.077 1.00 80.69 103 ARG A N 1
ATOM 862 C CA . ARG A 1 103 ? 0.795 32.407 6.820 1.00 80.69 103 ARG A CA 1
ATOM 863 C C . ARG A 1 103 ? 1.782 31.268 6.642 1.00 80.69 103 ARG A C 1
ATOM 865 O O . ARG A 1 103 ? 2.805 31.409 5.968 1.00 80.69 103 ARG A O 1
ATOM 872 N N . LYS A 1 104 ? 1.463 30.135 7.256 1.00 84.00 104 LYS A N 1
ATOM 873 C CA . LYS A 1 104 ? 2.276 28.925 7.207 1.00 84.00 104 LYS A CA 1
ATOM 874 C C . LYS A 1 104 ? 1.742 27.959 6.159 1.00 84.00 104 LYS A C 1
ATOM 876 O O . LYS A 1 104 ? 0.545 27.691 6.111 1.00 84.00 104 LYS A O 1
ATOM 881 N N . TRP A 1 105 ? 2.651 27.400 5.377 1.00 87.69 105 TRP A N 1
ATOM 882 C CA . TRP A 1 105 ? 2.368 26.524 4.252 1.00 87.69 105 TRP A CA 1
ATOM 883 C C . TRP A 1 105 ? 3.165 25.225 4.387 1.00 87.69 105 TRP A C 1
ATOM 885 O O . TRP A 1 105 ? 4.361 25.249 4.681 1.00 87.69 105 TRP A O 1
ATOM 895 N N . LEU A 1 106 ? 2.507 24.097 4.140 1.00 87.62 106 LEU A N 1
ATOM 896 C CA . LEU A 1 106 ? 3.124 22.785 3.975 1.00 87.62 106 LEU A CA 1
ATOM 897 C C . LEU A 1 106 ? 3.546 22.637 2.510 1.00 87.62 106 LEU A C 1
ATOM 899 O O . LEU A 1 106 ? 2.718 22.785 1.611 1.00 87.62 106 LEU A O 1
ATOM 903 N N . ALA A 1 107 ? 4.820 22.345 2.266 1.00 85.81 107 ALA A N 1
ATOM 904 C CA . ALA A 1 107 ? 5.388 22.265 0.925 1.00 85.81 107 ALA A CA 1
ATOM 905 C C . ALA A 1 107 ? 6.210 20.986 0.724 1.00 85.81 107 ALA A C 1
ATOM 907 O O . ALA A 1 107 ? 6.988 20.587 1.593 1.00 85.81 107 ALA A O 1
ATOM 908 N N . GLY A 1 108 ? 6.046 20.333 -0.426 1.00 81.62 108 GLY A N 1
ATOM 909 C CA . GLY A 1 108 ? 6.935 19.246 -0.831 1.00 81.62 108 GLY A CA 1
ATOM 910 C C . GLY A 1 108 ? 8.313 19.764 -1.262 1.00 81.62 108 GLY A C 1
ATOM 911 O O . GLY A 1 108 ? 8.550 20.971 -1.390 1.00 81.62 108 GLY A O 1
ATOM 912 N N . TYR A 1 109 ? 9.225 18.839 -1.557 1.00 81.00 109 TYR A N 1
ATOM 913 C CA . TYR A 1 109 ? 10.403 19.159 -2.367 1.00 81.00 109 TYR A CA 1
ATOM 914 C C . TYR A 1 109 ? 9.979 19.568 -3.787 1.00 81.00 109 TYR A C 1
ATOM 916 O O . TYR A 1 109 ? 9.015 19.023 -4.328 1.00 81.00 109 TYR A O 1
ATOM 924 N N . PHE A 1 110 ? 10.718 20.503 -4.392 1.00 81.69 110 PHE A N 1
ATOM 925 C CA . PHE A 1 110 ? 10.517 20.924 -5.783 1.00 81.69 110 PHE A CA 1
ATOM 926 C C . PHE A 1 110 ? 10.592 19.743 -6.756 1.00 81.69 110 PHE A C 1
ATOM 928 O O . PHE A 1 110 ? 11.430 18.850 -6.602 1.00 81.69 110 PHE A O 1
ATOM 935 N N . SER A 1 111 ? 9.722 19.762 -7.765 1.00 70.38 111 SER A N 1
ATOM 936 C CA . SER A 1 111 ? 9.604 18.694 -8.755 1.00 70.38 111 SER A CA 1
ATOM 937 C C . SER A 1 111 ? 10.871 18.518 -9.592 1.00 70.38 111 SER A C 1
ATOM 939 O O . SER A 1 111 ? 11.375 19.474 -10.188 1.00 70.38 111 SER A O 1
ATOM 941 N N . GLN A 1 112 ? 11.340 17.270 -9.673 1.00 66.62 112 GLN A N 1
ATOM 942 C CA . GLN A 1 112 ? 12.377 16.807 -10.607 1.00 66.62 112 GLN A CA 1
ATOM 943 C C . GLN A 1 112 ? 11.816 15.793 -11.627 1.00 66.62 112 GLN A C 1
ATOM 945 O O . GLN A 1 112 ? 12.437 15.531 -12.655 1.00 66.62 112 GLN A O 1
ATOM 950 N N . THR A 1 113 ? 10.640 15.228 -11.343 1.00 64.25 113 THR A N 1
ATOM 951 C CA . THR A 1 113 ? 10.022 14.055 -11.981 1.00 64.25 113 THR A CA 1
ATOM 952 C C . THR A 1 113 ? 8.500 14.132 -11.819 1.00 64.25 113 THR A C 1
ATOM 954 O O . THR A 1 113 ? 7.994 14.783 -10.905 1.00 64.25 113 THR A O 1
ATOM 957 N N . ILE A 1 114 ? 7.744 13.456 -12.692 1.00 66.62 114 ILE A N 1
ATOM 958 C CA . ILE A 1 114 ? 6.289 13.320 -12.523 1.00 66.62 114 ILE A CA 1
ATOM 959 C C . ILE A 1 114 ? 6.034 12.299 -11.413 1.00 66.62 114 ILE A C 1
ATOM 961 O O . ILE A 1 114 ? 6.211 11.101 -11.623 1.00 66.62 114 ILE A O 1
ATOM 965 N N . GLU A 1 115 ? 5.594 12.773 -10.254 1.00 69.69 115 GLU A N 1
ATOM 966 C CA . GLU A 1 115 ? 5.259 11.938 -9.100 1.00 69.69 115 GLU A CA 1
ATOM 967 C C . GLU A 1 115 ? 3.868 12.302 -8.579 1.00 69.69 115 GLU A C 1
ATOM 969 O O . GLU A 1 115 ? 3.530 13.480 -8.440 1.00 69.69 115 GLU A O 1
ATOM 974 N N . GLU A 1 116 ? 3.070 11.278 -8.281 1.00 81.62 116 GLU A N 1
ATOM 975 C CA . GLU A 1 116 ? 1.842 11.415 -7.498 1.00 81.62 116 GLU A CA 1
ATOM 976 C C . GLU A 1 116 ? 2.208 11.291 -6.017 1.00 81.62 116 GLU A C 1
ATOM 978 O O . GLU A 1 116 ? 2.938 10.377 -5.626 1.00 81.62 116 GLU A O 1
ATOM 983 N N . LYS A 1 117 ? 1.752 12.243 -5.201 1.00 84.81 117 LYS A N 1
ATOM 984 C CA . LYS A 1 117 ? 2.083 12.346 -3.776 1.00 84.81 117 LYS A CA 1
ATOM 985 C C . LYS A 1 117 ? 0.813 12.387 -2.945 1.00 84.81 117 LYS A C 1
ATOM 987 O O . LYS A 1 117 ? -0.194 12.957 -3.358 1.00 84.81 117 LYS A O 1
ATOM 992 N N . GLU A 1 118 ? 0.888 11.781 -1.767 1.00 88.00 118 GLU A N 1
ATOM 993 C CA . GLU A 1 118 ? -0.231 11.631 -0.844 1.00 88.00 118 GLU A CA 1
ATOM 994 C C . GLU A 1 118 ? 0.198 12.053 0.560 1.00 88.00 118 GLU A C 1
ATOM 996 O O . GLU A 1 118 ? 1.125 11.484 1.142 1.00 88.00 118 GLU A O 1
ATOM 1001 N N . TRP A 1 119 ? -0.497 13.040 1.116 1.00 86.06 119 TRP A N 1
ATOM 1002 C CA . TRP A 1 119 ? -0.311 13.502 2.486 1.00 86.06 119 TRP A CA 1
ATOM 1003 C C . TRP A 1 119 ? -1.599 13.330 3.271 1.00 86.06 119 TRP A C 1
ATOM 1005 O O . TRP A 1 119 ? -2.613 13.921 2.916 1.00 86.06 119 TRP A O 1
ATOM 1015 N N . THR A 1 120 ? -1.550 12.571 4.361 1.00 86.25 120 THR A N 1
ATOM 1016 C CA . THR A 1 120 ? -2.646 12.492 5.330 1.00 86.25 120 THR A CA 1
ATOM 1017 C C . THR A 1 120 ? -2.332 13.383 6.525 1.00 86.25 120 THR A C 1
ATOM 1019 O O . THR A 1 120 ? -1.216 13.340 7.049 1.00 86.25 120 THR A O 1
ATOM 1022 N N . ILE A 1 121 ? -3.311 14.201 6.914 1.00 84.50 121 ILE A N 1
ATOM 1023 C CA . ILE A 1 121 ? -3.233 15.210 7.971 1.00 84.50 121 ILE A CA 1
ATOM 1024 C C . ILE A 1 121 ? -4.351 14.954 8.984 1.00 84.50 121 ILE A C 1
ATOM 1026 O O . ILE A 1 121 ? -5.524 14.893 8.611 1.00 84.50 121 ILE A O 1
ATOM 1030 N N . GLU A 1 122 ? -4.002 14.838 10.265 1.00 83.50 122 GLU A N 1
ATOM 1031 C CA . GLU A 1 122 ? -4.990 14.761 11.347 1.00 83.50 122 GLU A CA 1
ATOM 1032 C C . GLU A 1 122 ? -5.578 16.143 11.676 1.00 83.50 122 GLU A C 1
ATOM 1034 O O . GLU A 1 122 ? -4.860 17.118 11.910 1.00 83.50 122 GLU A O 1
ATOM 1039 N N . LEU A 1 123 ? -6.908 16.217 11.701 1.00 83.50 123 LEU A N 1
ATOM 1040 C CA . LEU A 1 123 ? -7.699 17.414 11.963 1.00 83.50 123 LEU A CA 1
ATOM 1041 C C . LEU A 1 123 ? -8.087 17.488 13.452 1.00 83.50 123 LEU A C 1
ATOM 1043 O O . LEU A 1 123 ? -8.490 16.481 14.040 1.00 83.50 123 LEU A O 1
ATOM 1047 N N . PRO A 1 124 ? -8.027 18.671 14.087 1.00 77.75 124 PRO A N 1
ATOM 1048 C CA . PRO A 1 124 ? -8.385 18.829 15.490 1.00 77.75 124 PRO A CA 1
ATOM 1049 C C . PRO A 1 124 ? -9.898 18.685 15.702 1.00 77.75 124 PRO A C 1
ATOM 1051 O O . PRO A 1 124 ? -10.693 19.417 15.118 1.00 77.75 124 PRO A O 1
ATOM 1054 N N . SER A 1 125 ? -10.304 17.819 16.633 1.00 72.69 125 SER A N 1
ATOM 1055 C CA . SER A 1 125 ? -11.718 17.610 16.994 1.00 72.69 125 SER A CA 1
ATOM 1056 C C . SER A 1 125 ? -12.391 18.809 17.684 1.00 72.69 125 SER A C 1
ATOM 1058 O O . SER A 1 125 ? -13.599 18.796 17.922 1.00 72.69 125 SER A O 1
ATOM 1060 N N . THR A 1 126 ? -11.632 19.859 18.017 1.00 76.38 126 THR A N 1
ATOM 1061 C CA . THR A 1 126 ? -12.160 21.116 18.574 1.00 76.38 126 THR A CA 1
ATOM 1062 C C . THR A 1 126 ? 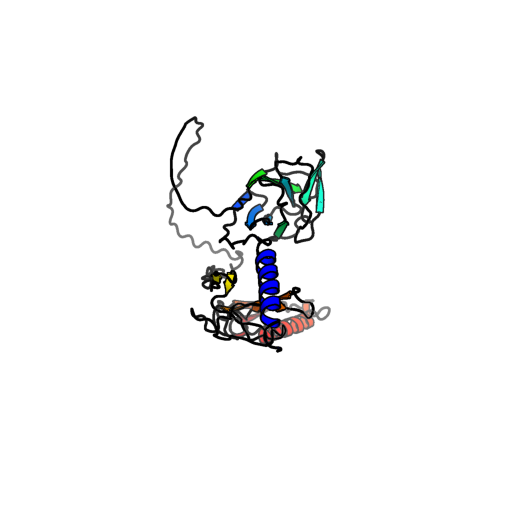-12.922 21.947 17.550 1.00 76.38 126 THR A C 1
ATOM 1064 O O . THR A 1 126 ? -13.756 22.763 17.940 1.00 76.38 126 THR A O 1
ATOM 1067 N N . SER A 1 127 ? -12.637 21.743 16.265 1.00 79.19 127 SER A N 1
ATOM 1068 C CA . SER A 1 127 ? -13.075 22.602 15.172 1.00 79.19 127 SER A CA 1
ATOM 1069 C C . SER A 1 127 ? -13.846 21.799 14.132 1.00 79.19 127 SER A C 1
ATOM 1071 O O . SER A 1 127 ? -13.569 20.625 13.903 1.00 79.19 127 SER A O 1
ATOM 1073 N N . LYS A 1 128 ? -14.852 22.427 13.517 1.00 82.50 128 LYS A N 1
ATOM 1074 C CA . LYS A 1 128 ? -15.780 21.746 12.595 1.00 82.50 128 LYS A CA 1
ATOM 1075 C C . LYS A 1 128 ? -15.687 22.206 11.153 1.00 82.50 128 LYS A C 1
ATOM 1077 O O . LYS A 1 128 ? -16.075 21.443 10.277 1.00 82.50 128 LYS A O 1
ATOM 1082 N N . GLU A 1 129 ? -15.201 23.421 10.919 1.00 87.25 129 GLU A N 1
ATOM 1083 C CA . GLU A 1 129 ? -15.029 23.997 9.588 1.00 87.25 129 GLU A CA 1
ATOM 1084 C C . GLU A 1 129 ? -13.561 24.319 9.342 1.00 87.25 129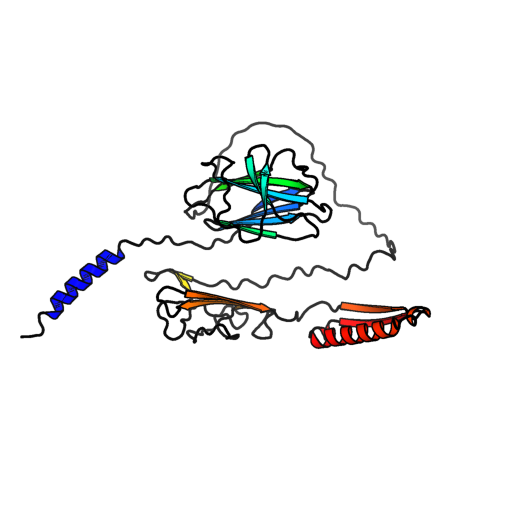 GLU A C 1
ATOM 1086 O O . GLU A 1 129 ? -12.912 24.996 10.140 1.00 87.25 129 GLU A O 1
ATOM 1091 N N . PHE A 1 130 ? -13.065 23.876 8.197 1.00 88.62 130 PHE A N 1
ATOM 1092 C CA . PHE A 1 130 ? -11.681 24.009 7.782 1.00 88.62 130 PHE A CA 1
ATOM 1093 C C . PHE A 1 130 ? -11.601 24.681 6.420 1.00 88.62 130 PHE A C 1
ATOM 1095 O O . PHE A 1 130 ? -12.543 24.644 5.618 1.00 88.62 130 PHE A O 1
ATOM 1102 N N . GLN A 1 131 ? -10.450 25.286 6.160 1.00 89.69 131 GLN A N 1
ATOM 1103 C CA . GLN A 1 131 ? -10.124 25.877 4.879 1.00 89.69 131 GLN A CA 1
ATOM 1104 C C . GLN A 1 131 ? -8.727 25.427 4.447 1.00 89.69 131 GLN A C 1
ATOM 1106 O O . GLN A 1 131 ? -7.736 25.621 5.156 1.00 89.69 131 GLN A O 1
ATOM 1111 N N . LEU A 1 132 ? -8.684 24.804 3.270 1.00 91.44 132 LEU A N 1
ATOM 1112 C CA . LEU A 1 132 ? -7.476 24.448 2.544 1.00 91.44 132 LEU A CA 1
ATOM 1113 C C . LEU A 1 132 ? -7.234 25.513 1.475 1.00 91.44 132 LEU A C 1
ATOM 1115 O O . LEU A 1 132 ? -8.016 25.632 0.533 1.00 91.44 132 LEU A O 1
ATOM 1119 N N . ASN A 1 133 ? -6.143 26.257 1.606 1.00 92.06 133 ASN A N 1
ATOM 1120 C CA . ASN A 1 133 ? -5.667 27.183 0.588 1.00 92.06 133 ASN A CA 1
ATOM 1121 C C . ASN A 1 133 ? -4.502 26.534 -0.168 1.00 92.06 133 ASN A C 1
ATOM 1123 O O . ASN A 1 133 ? -3.597 25.962 0.445 1.00 92.06 133 ASN A O 1
ATOM 1127 N N . ILE A 1 134 ? -4.525 26.630 -1.496 1.00 93.56 134 ILE A N 1
ATOM 1128 C CA . ILE A 1 134 ? -3.540 26.032 -2.398 1.00 93.56 134 ILE A CA 1
ATOM 1129 C C . ILE A 1 134 ? -2.862 27.145 -3.193 1.00 93.56 134 ILE A C 1
ATOM 1131 O O . ILE A 1 134 ? -3.525 27.953 -3.841 1.00 93.56 134 ILE A O 1
ATOM 1135 N N . GLN A 1 135 ? -1.536 27.168 -3.164 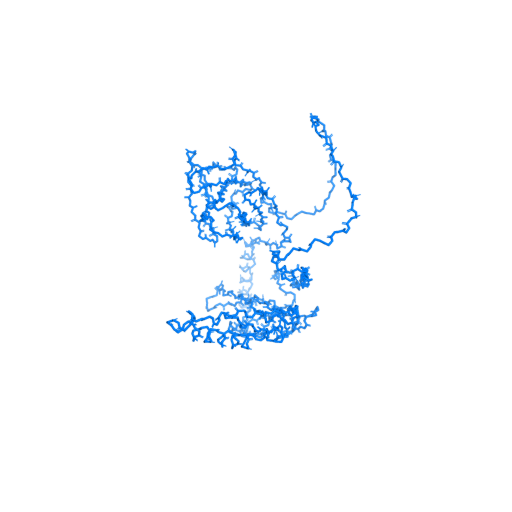1.00 92.81 135 GLN A N 1
ATOM 1136 C CA . GLN A 1 135 ? -0.698 28.057 -3.965 1.00 92.81 135 GLN A CA 1
ATOM 1137 C C . GLN A 1 135 ? 0.391 27.221 -4.660 1.00 92.81 135 GLN A C 1
ATOM 1139 O O . GLN A 1 135 ? 0.621 26.065 -4.301 1.00 92.81 135 GLN A O 1
ATOM 1144 N N . ILE A 1 136 ? 1.032 27.767 -5.689 1.00 91.62 136 ILE A N 1
ATOM 1145 C CA . ILE A 1 136 ? 2.092 27.104 -6.450 1.00 91.62 136 ILE A CA 1
ATOM 1146 C C . ILE A 1 136 ? 3.306 28.027 -6.475 1.00 91.62 136 ILE A C 1
ATOM 1148 O O . ILE A 1 136 ? 3.170 29.216 -6.756 1.00 91.62 136 ILE A O 1
ATOM 1152 N N . GLU A 1 137 ? 4.476 27.479 -6.167 1.00 90.44 137 GLU A N 1
ATOM 1153 C CA . GLU A 1 137 ? 5.742 28.208 -6.083 1.00 90.44 137 GLU A CA 1
ATOM 1154 C C . GLU A 1 137 ? 6.779 27.589 -7.031 1.00 90.44 137 GLU A C 1
ATOM 1156 O O . GLU A 1 137 ? 6.971 26.370 -7.057 1.00 90.44 137 GLU A O 1
ATOM 1161 N N . GLU A 1 138 ? 7.471 28.435 -7.790 1.00 89.56 138 GLU A N 1
ATOM 1162 C CA . GLU A 1 138 ? 8.710 28.088 -8.487 1.00 89.56 138 GLU A CA 1
ATOM 1163 C C . GLU A 1 138 ? 9.914 28.133 -7.541 1.00 89.56 138 GLU A C 1
ATOM 1165 O O . GLU A 1 138 ? 9.985 28.951 -6.629 1.00 89.56 138 GLU A O 1
ATOM 1170 N N . LYS A 1 139 ? 10.955 27.351 -7.828 1.00 86.44 139 LYS A N 1
ATOM 1171 C CA . LYS A 1 139 ? 12.250 27.378 -7.119 1.00 86.44 139 LYS A CA 1
ATOM 1172 C C . LYS A 1 139 ? 12.937 28.757 -7.085 1.00 86.44 139 LYS A C 1
ATOM 1174 O O . LYS A 1 139 ? 13.828 28.978 -6.268 1.00 86.44 139 LYS A O 1
ATOM 1179 N N . THR A 1 140 ? 12.525 29.683 -7.950 1.00 86.00 140 THR A N 1
ATOM 1180 C CA . THR A 1 140 ? 12.913 31.105 -7.954 1.00 86.00 140 THR A CA 1
ATOM 1181 C C . THR A 1 140 ? 12.312 31.909 -6.788 1.00 86.00 140 THR A C 1
ATOM 1183 O O . THR A 1 140 ? 12.777 33.016 -6.519 1.00 86.00 140 THR A O 1
ATOM 1186 N N . GLY A 1 141 ? 11.301 31.368 -6.098 1.00 83.06 141 GLY A N 1
ATOM 1187 C CA . GLY A 1 141 ? 10.469 32.047 -5.101 1.00 83.06 141 GLY A CA 1
ATOM 1188 C C . GLY A 1 141 ? 9.236 32.745 -5.691 1.00 83.06 141 GLY A C 1
ATOM 1189 O O . GLY A 1 141 ? 8.525 33.440 -4.966 1.00 83.06 141 GLY A O 1
ATOM 1190 N N . GLN A 1 142 ? 8.974 32.605 -6.997 1.00 87.38 142 GLN A N 1
ATOM 1191 C CA . GLN A 1 142 ? 7.799 33.196 -7.636 1.00 87.38 142 GLN A CA 1
ATOM 1192 C C . GLN A 1 142 ? 6.535 32.371 -7.352 1.00 87.38 142 GLN A C 1
ATOM 1194 O O . GLN A 1 142 ? 6.499 31.166 -7.601 1.00 87.38 142 GLN A O 1
ATOM 1199 N N . LEU A 1 143 ? 5.475 33.038 -6.884 1.00 90.19 143 LEU A N 1
ATOM 1200 C CA . LEU A 1 143 ? 4.134 32.457 -6.791 1.00 90.19 143 LEU A CA 1
ATOM 1201 C C . LEU A 1 143 ? 3.426 32.536 -8.150 1.00 90.19 143 LEU A C 1
ATOM 1203 O O . LEU A 1 143 ? 3.484 33.568 -8.821 1.00 90.19 143 LEU A O 1
ATOM 1207 N N . LEU A 1 144 ? 2.762 31.450 -8.551 1.00 89.94 144 LEU A N 1
ATOM 1208 C CA . LEU A 1 144 ? 2.197 31.294 -9.897 1.00 89.94 144 LEU A CA 1
ATOM 1209 C C . LEU A 1 144 ? 0.682 31.527 -9.976 1.00 89.94 144 LEU A C 1
ATOM 1211 O O . LEU A 1 144 ? 0.190 31.900 -11.038 1.00 89.94 144 LEU A O 1
ATOM 1215 N N . LEU A 1 145 ? -0.066 31.369 -8.878 1.00 89.12 145 LEU A N 1
ATOM 1216 C CA . LEU A 1 145 ? -1.471 31.789 -8.821 1.00 89.12 145 LEU A CA 1
ATOM 1217 C C . LEU A 1 145 ? -1.550 33.215 -8.266 1.00 89.12 145 LEU A C 1
ATOM 1219 O O . LEU A 1 145 ? -0.940 33.515 -7.238 1.00 89.12 145 LEU A O 1
ATOM 1223 N N . SER A 1 146 ? -2.340 34.081 -8.908 1.00 87.19 146 SER A N 1
ATOM 1224 C CA . SER A 1 146 ? -2.535 35.473 -8.473 1.00 87.19 146 SER A CA 1
ATOM 1225 C C . SER A 1 146 ? -3.093 35.581 -7.051 1.00 87.19 146 SER A C 1
ATOM 1227 O O . SER A 1 146 ? -2.719 36.484 -6.310 1.00 87.19 146 SER A O 1
ATOM 1229 N N . GLU A 1 147 ? -3.951 34.635 -6.666 1.00 88.50 147 GLU A N 1
ATOM 1230 C CA . GLU A 1 147 ? -4.451 34.434 -5.306 1.00 88.50 147 GLU A CA 1
ATOM 1231 C C . GLU A 1 147 ? -4.521 32.920 -5.013 1.00 88.50 147 GLU A C 1
ATOM 1233 O O . GLU A 1 147 ? -4.701 32.135 -5.951 1.00 88.50 147 GLU A O 1
ATOM 1238 N N . PRO A 1 148 ? -4.382 32.473 -3.749 1.00 90.88 148 PRO A N 1
ATOM 1239 C CA . PRO A 1 148 ? -4.504 31.059 -3.407 1.00 90.88 148 PRO A CA 1
ATOM 1240 C C . PRO A 1 148 ? -5.911 30.505 -3.663 1.00 90.88 148 PRO A C 1
ATOM 1242 O O . PRO A 1 148 ? -6.914 31.065 -3.210 1.00 90.88 148 PRO A O 1
ATOM 1245 N N . VAL A 1 149 ? -5.991 29.345 -4.314 1.00 93.00 149 VAL A N 1
ATOM 1246 C CA . VAL A 1 149 ? -7.260 28.637 -4.524 1.00 93.00 149 VAL A CA 1
ATOM 1247 C C . VAL A 1 149 ? -7.742 28.092 -3.184 1.00 93.00 149 VAL A C 1
ATOM 1249 O O . VAL A 1 149 ? -7.057 27.299 -2.543 1.00 93.00 149 VAL A O 1
ATOM 1252 N N . SER A 1 150 ? -8.914 28.553 -2.755 1.00 92.44 150 SER A N 1
ATOM 1253 C CA . SER A 1 150 ? -9.467 28.298 -1.423 1.00 92.44 150 SER A CA 1
ATOM 1254 C C . SER A 1 150 ? -10.596 27.271 -1.481 1.00 92.44 150 SER A C 1
ATOM 1256 O O . SER A 1 150 ? -11.589 27.477 -2.179 1.00 92.44 150 SER A O 1
ATOM 1258 N N . PHE A 1 151 ? -10.486 26.196 -0.703 1.00 90.88 151 PHE A N 1
ATOM 1259 C CA . PHE A 1 151 ? -11.512 25.165 -0.564 1.00 90.88 151 PHE A CA 1
ATOM 1260 C C . PHE A 1 151 ? -11.960 25.036 0.898 1.00 90.88 151 PHE A C 1
ATOM 1262 O O . PHE A 1 151 ? -11.155 24.772 1.791 1.00 90.88 151 PHE A O 1
ATOM 1269 N N . SER A 1 152 ? -13.258 25.220 1.148 1.00 90.56 152 SER A N 1
ATOM 1270 C CA . SER A 1 152 ? -13.875 25.068 2.474 1.00 90.56 152 SER A CA 1
ATOM 1271 C C . SER A 1 152 ? -14.505 23.690 2.637 1.00 90.56 152 SER A C 1
ATOM 1273 O O . SER A 1 152 ? -15.213 23.234 1.742 1.00 90.56 152 SER A O 1
ATOM 1275 N N . PHE A 1 153 ? -14.339 23.070 3.805 1.00 86.69 153 PHE A N 1
ATOM 1276 C CA . PHE A 1 153 ? -15.006 21.811 4.139 1.00 86.69 153 PHE A CA 1
ATOM 1277 C C . PHE A 1 153 ? -15.331 21.697 5.628 1.00 86.69 153 PHE A C 1
ATOM 1279 O O . PHE A 1 153 ? -14.729 22.376 6.459 1.00 86.69 153 PHE A O 1
ATOM 1286 N N . SER A 1 154 ? -16.264 20.803 5.956 1.00 85.12 154 SER A N 1
ATOM 1287 C CA . SER A 1 154 ? -16.695 20.543 7.332 1.00 85.12 154 SER A CA 1
ATOM 1288 C C . SER A 1 154 ? -16.518 19.076 7.723 1.00 85.12 154 SER A C 1
ATOM 1290 O O . SER A 1 154 ? -16.517 18.196 6.854 1.00 85.12 154 SER A O 1
ATOM 1292 N N . ILE A 1 155 ? -16.397 18.804 9.024 1.00 78.75 155 ILE A N 1
ATOM 1293 C CA . ILE A 1 155 ? -16.489 17.457 9.610 1.00 78.75 155 ILE A CA 1
ATOM 1294 C C . ILE A 1 155 ? -17.859 17.312 10.283 1.00 78.75 155 ILE A C 1
ATOM 1296 O O . ILE A 1 155 ? -18.159 18.005 11.257 1.00 78.75 155 ILE A O 1
ATOM 1300 N N . ASP A 1 156 ? -18.683 16.395 9.777 1.00 64.62 156 ASP A N 1
ATOM 1301 C CA . ASP A 1 156 ? -20.024 16.126 10.295 1.00 64.62 156 ASP A CA 1
ATOM 1302 C C . ASP A 1 156 ? -20.035 14.830 11.110 1.00 64.62 156 ASP A C 1
ATOM 1304 O O . ASP A 1 156 ? -20.025 13.736 10.553 1.00 64.62 156 ASP A O 1
ATOM 1308 N N . ASN A 1 157 ? -20.140 14.929 12.440 1.00 48.09 157 ASN A N 1
ATOM 1309 C CA . ASN A 1 157 ? -20.217 13.758 13.334 1.00 48.09 157 ASN A CA 1
ATOM 1310 C C . ASN A 1 157 ? -21.579 13.020 13.277 1.00 48.09 157 ASN A C 1
ATOM 1312 O O . ASN A 1 157 ? -22.012 12.442 14.278 1.00 48.09 157 ASN A O 1
ATOM 1316 N N . LYS A 1 158 ? -22.301 13.064 12.148 1.00 33.41 158 LYS A N 1
ATOM 1317 C CA . LYS A 1 158 ? -23.532 12.292 11.917 1.00 33.41 158 LYS A CA 1
ATOM 1318 C C . LYS A 1 158 ? -23.723 11.928 10.447 1.00 33.41 158 LYS A C 1
ATOM 1320 O O . LYS A 1 158 ? -23.909 12.804 9.610 1.00 33.41 158 LYS A O 1
ATOM 1325 N N . ASN A 1 159 ? -23.843 10.626 10.195 1.00 34.50 159 ASN A N 1
ATOM 1326 C CA . ASN A 1 159 ? -24.469 10.072 8.994 1.00 34.50 159 ASN A CA 1
ATOM 1327 C C . ASN A 1 159 ? -25.839 10.731 8.754 1.00 34.50 159 ASN A C 1
ATOM 1329 O O . ASN A 1 159 ? -26.636 10.822 9.695 1.00 34.50 159 ASN A O 1
ATOM 1333 N N . GLN A 1 160 ? -26.152 11.109 7.511 1.00 30.92 160 GLN A N 1
ATOM 1334 C CA . GLN A 1 160 ? -27.523 11.430 7.104 1.00 30.92 160 GLN A CA 1
ATOM 1335 C C . GLN A 1 160 ? -27.902 10.806 5.761 1.00 30.92 160 GLN A C 1
ATOM 1337 O O . GLN A 1 160 ? -27.136 10.799 4.801 1.00 30.92 160 GLN A O 1
ATOM 1342 N N . GLU A 1 161 ? -29.128 10.289 5.746 1.00 27.16 161 GLU A N 1
ATOM 1343 C CA . GLU A 1 161 ? -29.825 9.738 4.593 1.00 27.16 161 GLU A CA 1
ATOM 1344 C C . GLU A 1 161 ? -30.322 10.818 3.613 1.00 27.16 161 GLU A C 1
ATOM 1346 O O . GLU A 1 161 ? -30.403 12.011 3.897 1.00 27.16 161 GLU A O 1
ATOM 1351 N N . THR A 1 162 ? -30.723 10.312 2.454 1.00 26.72 162 THR A N 1
ATOM 1352 C CA . THR A 1 162 ? -31.440 10.910 1.323 1.00 26.72 162 THR A CA 1
ATOM 1353 C C . THR A 1 162 ? -32.457 12.050 1.550 1.00 26.72 162 THR A C 1
ATOM 1355 O O . THR A 1 162 ? -33.472 11.871 2.219 1.00 26.72 162 THR A O 1
ATOM 1358 N N . ALA A 1 163 ? -32.303 13.064 0.681 1.00 26.81 163 ALA A N 1
ATOM 1359 C CA . ALA A 1 163 ? -33.291 13.574 -0.296 1.00 26.81 163 ALA A CA 1
ATOM 1360 C C . ALA A 1 163 ? -34.229 14.774 0.004 1.00 26.81 163 ALA A C 1
ATOM 1362 O O . ALA A 1 163 ? -34.781 14.945 1.082 1.00 26.81 163 ALA A O 1
ATOM 1363 N N . GLN A 1 164 ? -34.498 15.482 -1.112 1.00 25.62 164 GLN A N 1
ATOM 1364 C CA . GLN A 1 164 ? -35.487 16.544 -1.393 1.00 25.62 164 GLN A CA 1
ATOM 1365 C C . GLN A 1 164 ? -35.204 17.966 -0.863 1.00 25.62 164 GLN A C 1
ATOM 1367 O O . GLN A 1 164 ? -34.607 18.117 0.192 1.00 25.62 164 GLN A O 1
ATOM 1372 N N . THR A 1 165 ? -35.680 19.073 -1.465 1.00 22.83 165 THR A N 1
ATOM 1373 C CA . THR A 1 165 ? -35.965 19.507 -2.869 1.00 22.83 165 THR A CA 1
ATOM 1374 C C . THR A 1 165 ? -36.481 20.964 -2.775 1.00 22.83 165 THR A C 1
ATOM 1376 O O . THR A 1 165 ? -37.269 21.245 -1.878 1.00 22.83 165 THR A O 1
ATOM 1379 N N . ASN A 1 166 ? -36.135 21.845 -3.734 1.00 23.45 166 ASN A N 1
ATOM 1380 C CA . ASN A 1 166 ? -36.560 23.266 -3.847 1.00 23.45 166 ASN A CA 1
ATOM 1381 C C . ASN A 1 166 ? -35.988 24.216 -2.752 1.00 23.45 166 ASN A C 1
ATOM 1383 O O . ASN A 1 166 ? -35.598 23.771 -1.683 1.00 23.45 166 ASN A O 1
ATOM 1387 N N . GLU A 1 167 ? -35.850 25.536 -2.956 1.00 22.48 167 GLU A N 1
ATOM 1388 C CA . GLU A 1 167 ? -36.434 26.416 -3.988 1.00 22.48 167 GLU A CA 1
ATOM 1389 C C . GLU A 1 167 ? -35.478 27.552 -4.455 1.00 22.48 167 GLU A C 1
ATOM 1391 O O . GLU A 1 167 ? -34.279 27.516 -4.196 1.00 22.48 167 GLU A O 1
ATOM 1396 N N . LYS A 1 168 ? -35.988 28.520 -5.232 1.00 21.84 168 LYS A N 1
ATOM 1397 C CA . LYS A 1 168 ? -35.271 29.274 -6.281 1.00 21.84 168 LYS A CA 1
ATOM 1398 C C . LYS A 1 168 ? -35.369 30.804 -6.132 1.00 21.84 168 LYS A C 1
ATOM 1400 O O . LYS A 1 168 ? -36.481 31.320 -6.092 1.00 21.84 168 LYS A O 1
ATOM 1405 N N . THR A 1 169 ? -34.241 31.510 -6.291 1.00 22.44 169 THR A N 1
ATOM 1406 C CA . THR A 1 169 ? -34.160 32.939 -6.705 1.00 22.44 169 THR A CA 1
ATOM 1407 C C . THR A 1 169 ? -32.769 33.178 -7.332 1.00 22.44 169 THR A C 1
ATOM 1409 O O . THR A 1 169 ? -31.773 32.934 -6.665 1.00 22.44 169 THR A O 1
ATOM 1412 N N . SER A 1 170 ? -32.601 33.396 -8.649 1.00 21.55 170 SER A N 1
ATOM 1413 C CA . SER A 1 170 ? -32.664 34.699 -9.368 1.00 21.55 170 SER A CA 1
ATOM 1414 C C . SER A 1 170 ? -31.940 35.844 -8.621 1.00 21.55 170 SER A C 1
ATOM 1416 O O . SER A 1 170 ? -32.282 36.091 -7.474 1.00 21.55 170 SER A O 1
ATOM 1418 N N . GLU A 1 171 ? -31.009 36.637 -9.179 1.00 23.06 171 GLU A N 1
ATOM 1419 C CA . GLU A 1 171 ? -30.539 36.838 -10.574 1.00 23.06 171 GLU A CA 1
ATOM 1420 C C . GLU A 1 171 ? -29.262 37.753 -10.590 1.00 23.06 171 GLU A C 1
ATOM 1422 O O . GLU A 1 171 ? -28.886 38.224 -9.521 1.00 23.06 171 GLU A O 1
ATOM 1427 N N . THR A 1 172 ? -28.527 38.088 -11.675 1.00 20.83 172 THR A N 1
ATOM 1428 C CA . THR A 1 172 ? -28.660 37.845 -13.136 1.00 20.83 172 THR A CA 1
ATOM 1429 C C . THR A 1 172 ? -27.300 37.805 -13.887 1.00 20.83 172 THR A C 1
ATOM 1431 O O . THR A 1 172 ? -26.295 38.305 -13.398 1.00 20.83 172 THR A O 1
ATOM 1434 N N . SER A 1 173 ? -27.333 37.232 -15.097 1.00 21.41 173 SER A N 1
ATOM 1435 C CA . SER A 1 173 ? -26.529 37.412 -16.334 1.00 21.41 173 SER A CA 1
ATOM 1436 C C . SER A 1 173 ? -25.147 38.110 -16.375 1.00 21.41 173 SER A C 1
ATOM 1438 O O . SER A 1 173 ? -25.057 39.322 -16.198 1.00 21.41 173 SER A O 1
ATOM 1440 N N . THR A 1 174 ? -24.174 37.420 -16.995 1.00 22.97 174 THR A N 1
ATOM 1441 C CA . THR A 1 174 ? -23.563 37.880 -18.270 1.00 22.97 174 THR A CA 1
ATOM 1442 C C . THR A 1 174 ? -23.178 36.702 -19.176 1.00 22.97 174 THR A C 1
ATOM 1444 O O . THR A 1 174 ? -22.750 35.650 -18.715 1.00 22.97 174 THR A O 1
ATOM 1447 N N . SER A 1 175 ? -23.383 36.879 -20.481 1.00 23.28 175 SER A N 1
ATOM 1448 C CA . SER A 1 175 ? -23.205 35.893 -21.557 1.00 23.28 175 SER A CA 1
ATOM 1449 C C . SER A 1 175 ? -21.781 35.841 -22.112 1.00 23.28 175 SER A C 1
ATOM 1451 O O . SER A 1 175 ? -21.213 36.913 -22.284 1.00 23.28 175 SER A O 1
ATOM 1453 N N . TYR A 1 176 ? -21.322 34.667 -22.569 1.00 26.23 176 TYR A N 1
ATOM 1454 C CA . TYR A 1 176 ? -20.568 34.497 -23.829 1.00 26.23 176 TYR A CA 1
ATOM 1455 C C . TYR A 1 176 ? -20.911 33.140 -24.476 1.00 26.23 176 TYR A C 1
ATOM 1457 O O . TYR A 1 176 ? -21.607 32.323 -23.876 1.00 26.23 176 TYR A O 1
ATOM 1465 N N . GLU A 1 177 ? -20.558 32.980 -25.751 1.00 24.11 177 GLU A N 1
ATOM 1466 C CA . GLU A 1 177 ? -21.296 32.152 -26.715 1.00 24.11 177 GLU A CA 1
ATOM 1467 C C . GLU A 1 177 ? -20.934 30.657 -26.713 1.00 24.11 177 GLU A C 1
ATOM 1469 O O . GLU A 1 177 ? -19.775 30.271 -26.564 1.00 24.11 177 GLU A O 1
ATOM 1474 N N . ASN A 1 178 ? -21.936 29.812 -26.984 1.00 23.05 178 ASN A N 1
ATOM 1475 C CA . ASN A 1 178 ? -21.710 28.428 -27.398 1.00 23.05 178 ASN A CA 1
ATOM 1476 C C . ASN A 1 178 ? -21.068 28.409 -28.790 1.00 23.05 178 ASN A C 1
ATOM 1478 O O . ASN A 1 178 ? -21.624 28.976 -29.733 1.00 23.05 178 ASN A O 1
ATOM 1482 N N . HIS A 1 179 ? -19.976 27.663 -28.942 1.00 24.61 179 HIS A N 1
ATOM 1483 C CA . HIS A 1 179 ? -19.517 27.213 -30.251 1.00 24.61 179 HIS A CA 1
ATOM 1484 C C . HIS A 1 179 ? -19.498 25.684 -30.279 1.00 24.61 179 HIS A C 1
ATOM 1486 O O . HIS A 1 179 ? -18.528 25.044 -29.878 1.00 24.61 179 HIS A O 1
ATOM 1492 N N . GLU A 1 180 ? -20.610 25.100 -30.728 1.00 26.19 180 GLU A N 1
ATOM 1493 C CA . GLU A 1 180 ? -20.620 23.717 -31.196 1.00 26.19 180 GLU A CA 1
ATOM 1494 C C . GLU A 1 180 ? -19.744 23.640 -32.454 1.00 26.19 180 GLU A C 1
ATOM 1496 O O . GLU A 1 180 ? -19.999 24.346 -33.431 1.00 26.19 180 GLU A O 1
ATOM 1501 N N . ILE A 1 181 ? -18.732 22.771 -32.449 1.00 25.72 181 ILE A N 1
ATOM 1502 C CA . ILE A 1 181 ? -18.102 22.289 -33.680 1.00 25.72 181 ILE A CA 1
ATOM 1503 C C . ILE A 1 181 ? -18.436 20.805 -33.796 1.00 25.72 181 ILE A C 1
ATOM 1505 O O . ILE A 1 181 ? -18.248 20.032 -32.860 1.00 25.72 181 ILE A O 1
ATOM 1509 N N . SER A 1 182 ? -18.998 20.451 -34.945 1.00 26.55 182 SER A N 1
ATOM 1510 C CA . SER A 1 182 ? -19.566 19.146 -35.257 1.00 26.55 182 SER A CA 1
ATOM 1511 C C . SER A 1 182 ? -18.523 18.044 -35.431 1.00 26.55 182 SER A C 1
ATOM 1513 O O . SER A 1 182 ? -17.490 18.260 -36.066 1.00 26.55 182 SER A O 1
ATOM 1515 N N . ASP A 1 183 ? -18.898 16.826 -35.036 1.00 32.78 183 ASP A N 1
ATOM 1516 C CA . ASP A 1 183 ? -18.451 15.612 -35.724 1.00 32.78 183 ASP A CA 1
ATOM 1517 C C . ASP A 1 183 ? -18.803 15.708 -37.221 1.00 32.78 183 ASP A C 1
ATOM 1519 O O . ASP A 1 183 ? -19.979 15.659 -37.577 1.00 32.78 183 ASP A O 1
ATOM 1523 N N . ASP A 1 184 ? -17.793 15.859 -38.081 1.00 28.06 184 ASP A N 1
ATOM 1524 C CA . ASP A 1 184 ? -17.600 15.065 -39.310 1.00 28.06 184 ASP A CA 1
ATOM 1525 C C . ASP A 1 184 ? -16.285 15.475 -40.001 1.00 28.06 184 ASP A C 1
ATOM 1527 O O . ASP A 1 184 ? -16.099 16.621 -40.412 1.00 28.06 184 ASP A O 1
ATOM 1531 N N . SER A 1 185 ? -15.362 14.529 -40.157 1.00 29.30 185 SER A N 1
ATOM 1532 C CA . SER A 1 185 ? -14.568 14.412 -41.390 1.00 29.30 185 SER A CA 1
ATOM 1533 C C . SER A 1 185 ? -13.821 13.082 -41.417 1.00 29.30 185 SER A C 1
ATOM 1535 O O . SER A 1 185 ? -12.668 12.953 -41.007 1.00 29.30 185 SER A O 1
ATOM 1537 N N . SER A 1 186 ? -14.491 12.076 -41.970 1.00 37.12 186 SER A N 1
ATOM 1538 C CA . SER A 1 186 ? -13.826 10.859 -42.436 1.00 37.12 186 SER A CA 1
ATOM 1539 C C . SER A 1 186 ? -12.967 11.155 -43.676 1.00 37.12 186 SER A C 1
ATOM 1541 O O . SER A 1 186 ? -13.484 11.355 -44.773 1.00 37.12 186 SER A O 1
ATOM 1543 N N . LEU A 1 187 ? -11.638 11.174 -43.521 1.00 30.45 187 LEU A N 1
ATOM 1544 C CA . LEU A 1 187 ? -10.691 11.130 -44.641 1.00 30.45 187 LEU A CA 1
ATOM 1545 C C . LEU A 1 187 ? -9.450 10.309 -44.276 1.00 30.45 187 LEU A C 1
ATOM 1547 O O . LEU A 1 187 ? -8.573 10.781 -43.553 1.00 30.45 187 LEU A O 1
ATOM 1551 N N . ASP A 1 188 ? -9.359 9.109 -44.851 1.00 42.38 188 ASP A N 1
ATOM 1552 C CA . ASP A 1 188 ? -8.136 8.308 -44.858 1.00 42.38 188 ASP A CA 1
ATOM 1553 C C . ASP A 1 188 ? -6.969 9.099 -45.463 1.00 42.38 188 ASP A C 1
ATOM 1555 O O . ASP A 1 188 ? -7.045 9.611 -46.587 1.00 42.38 188 ASP A O 1
ATOM 1559 N N . LYS A 1 189 ? -5.850 9.134 -44.737 1.00 37.94 189 LYS A N 1
ATOM 1560 C CA . LYS A 1 189 ? -4.528 9.419 -45.293 1.00 37.94 189 LYS A CA 1
ATOM 1561 C C . LYS A 1 189 ? -3.498 8.498 -44.659 1.00 37.94 189 LYS A C 1
ATOM 1563 O O . LYS A 1 189 ? -3.097 8.709 -43.518 1.00 37.94 189 LYS A O 1
ATOM 1568 N N . ASP A 1 190 ? -3.022 7.543 -45.452 1.00 44.12 190 ASP A N 1
ATOM 1569 C CA . ASP A 1 190 ? -1.791 6.799 -45.196 1.00 44.12 190 ASP A CA 1
ATOM 1570 C C . ASP A 1 190 ? -0.586 7.758 -45.220 1.00 44.12 190 ASP A C 1
ATOM 1572 O O . ASP A 1 190 ? 0.094 7.924 -46.235 1.00 44.12 190 ASP A O 1
ATOM 1576 N N . GLU A 1 191 ? -0.321 8.429 -44.100 1.00 39.41 191 GLU A N 1
ATOM 1577 C CA . GLU A 1 191 ? 0.904 9.200 -43.909 1.00 39.41 191 GLU A CA 1
ATOM 1578 C C . GLU A 1 191 ? 1.962 8.305 -43.252 1.00 39.41 191 GLU A C 1
ATOM 1580 O O . GLU A 1 191 ? 1.981 8.101 -42.040 1.00 39.41 191 GLU A O 1
ATOM 1585 N N . TYR A 1 192 ? 2.850 7.735 -44.068 1.00 40.69 192 TYR A N 1
ATOM 1586 C CA . TYR A 1 192 ? 3.946 6.897 -43.585 1.00 40.69 192 TYR A CA 1
ATOM 1587 C C . TYR A 1 192 ? 4.969 7.741 -42.805 1.00 40.69 192 TYR A C 1
ATOM 1589 O O . TYR A 1 192 ? 5.754 8.487 -43.397 1.00 40.69 192 TYR A O 1
ATOM 1597 N N . ARG A 1 193 ? 4.965 7.616 -41.472 1.00 45.84 193 ARG A N 1
ATOM 1598 C CA . ARG A 1 193 ? 5.829 8.362 -40.542 1.00 45.84 193 ARG A CA 1
ATOM 1599 C C . ARG A 1 193 ? 6.931 7.458 -39.955 1.00 45.84 193 ARG A C 1
ATOM 1601 O O . ARG A 1 193 ? 6.745 6.892 -38.883 1.00 45.84 193 ARG A O 1
ATOM 1608 N N . PRO A 1 194 ? 8.114 7.336 -40.594 1.00 41.94 194 PRO A N 1
ATOM 1609 C CA . PRO A 1 194 ? 9.161 6.380 -40.195 1.00 41.94 194 PRO A CA 1
ATOM 1610 C C . PRO A 1 194 ? 9.896 6.707 -38.880 1.00 41.94 194 PRO A C 1
ATOM 1612 O O . PRO A 1 194 ? 10.812 5.981 -38.504 1.00 41.94 194 PRO A O 1
ATOM 1615 N N . PHE A 1 195 ? 9.527 7.797 -38.198 1.00 45.31 195 PHE A N 1
ATOM 1616 C CA . PHE A 1 195 ? 10.127 8.242 -36.933 1.00 45.31 195 PHE A CA 1
ATOM 1617 C C . PHE A 1 195 ? 9.097 8.580 -35.851 1.00 45.31 195 PHE A C 1
ATOM 1619 O O . PHE A 1 195 ? 9.476 9.086 -34.793 1.00 45.31 195 PHE A O 1
ATOM 1626 N N . GLU A 1 196 ? 7.811 8.283 -36.065 1.00 42.66 196 GLU A N 1
ATOM 1627 C CA . GLU A 1 196 ? 6.961 8.072 -34.899 1.00 42.66 196 GLU A CA 1
ATOM 1628 C C . GLU A 1 196 ? 7.520 6.849 -34.177 1.00 42.66 196 GLU A C 1
ATOM 1630 O O . GLU A 1 196 ? 7.667 5.779 -34.771 1.00 42.66 196 GLU A O 1
ATOM 1635 N N . GLN A 1 197 ? 7.908 7.031 -32.910 1.00 39.44 197 GLN A N 1
ATOM 1636 C CA . GLN A 1 197 ? 8.269 5.902 -32.061 1.00 39.44 197 GLN A CA 1
ATOM 1637 C C . GLN A 1 197 ? 7.144 4.873 -32.176 1.00 39.44 197 GLN A C 1
ATOM 1639 O O . GLN A 1 197 ? 5.980 5.288 -32.100 1.00 39.44 197 GLN A O 1
ATOM 1644 N N . PRO A 1 198 ? 7.445 3.568 -32.331 1.00 39.16 198 PRO A N 1
ATOM 1645 C CA . PRO A 1 198 ? 6.406 2.570 -32.195 1.00 39.16 198 PRO A CA 1
ATOM 1646 C C . PRO A 1 198 ? 5.758 2.821 -30.840 1.00 39.16 198 PRO A C 1
ATOM 1648 O O . PRO A 1 198 ? 6.407 2.700 -29.798 1.00 39.16 198 PRO A O 1
ATOM 1651 N N . GLN A 1 199 ? 4.488 3.225 -30.867 1.00 40.47 199 GLN A N 1
ATOM 1652 C CA . GLN A 1 199 ? 3.637 3.187 -29.696 1.00 40.47 199 GLN A CA 1
ATOM 1653 C C . GLN A 1 199 ? 3.547 1.700 -29.361 1.00 40.47 199 GLN A C 1
ATOM 1655 O O . GLN A 1 199 ? 2.703 0.994 -29.914 1.00 40.47 199 GLN A O 1
ATOM 1660 N N . LEU A 1 200 ? 4.492 1.211 -28.542 1.00 40.16 200 LEU A N 1
ATOM 1661 C CA . LEU A 1 200 ? 4.446 -0.116 -27.937 1.00 40.16 200 LEU A CA 1
ATOM 1662 C C . LEU A 1 200 ? 3.031 -0.258 -27.416 1.00 40.16 200 LEU A C 1
ATOM 1664 O O . LEU A 1 200 ? 2.606 0.601 -26.643 1.00 40.16 200 LEU A O 1
ATOM 1668 N N . PHE A 1 201 ? 2.301 -1.226 -27.973 1.00 40.59 201 PHE A N 1
ATOM 1669 C CA . PHE A 1 201 ? 0.867 -1.097 -28.216 1.00 40.59 201 PHE A CA 1
ATOM 1670 C C . PHE A 1 201 ? 0.077 -1.102 -26.901 1.00 40.59 201 PHE A C 1
ATOM 1672 O O . PHE A 1 201 ? -0.581 -2.076 -26.540 1.00 40.59 201 PHE A O 1
ATOM 1679 N N . ASN A 1 202 ? 0.084 0.042 -26.216 1.00 39.16 202 ASN A N 1
ATOM 1680 C CA . ASN A 1 202 ? -0.810 0.416 -25.137 1.00 39.16 202 ASN A CA 1
ATOM 1681 C C . ASN A 1 202 ? -2.180 0.722 -25.750 1.00 39.16 202 ASN A C 1
ATOM 1683 O O . ASN A 1 202 ? -2.785 1.767 -25.511 1.00 39.16 202 ASN A O 1
ATOM 1687 N N . ALA A 1 203 ? -2.723 -0.263 -26.472 1.00 40.94 203 ALA A N 1
ATOM 1688 C CA . ALA A 1 203 ? -4.111 -0.597 -26.270 1.00 40.94 203 ALA A CA 1
ATOM 1689 C C . ALA A 1 203 ? -4.255 -0.783 -24.759 1.00 40.94 203 ALA A C 1
ATOM 1691 O O . ALA A 1 203 ? -3.885 -1.820 -24.208 1.00 40.94 203 ALA A O 1
ATOM 1692 N N . GLN A 1 204 ? -4.722 0.271 -24.087 1.00 39.78 204 GLN A N 1
ATOM 1693 C CA . GLN A 1 204 ? -5.165 0.196 -22.712 1.00 39.78 204 GLN A CA 1
ATOM 1694 C C . GLN A 1 204 ? -6.337 -0.783 -22.707 1.00 39.78 204 GLN A C 1
ATOM 1696 O O . GLN A 1 204 ? -7.505 -0.397 -22.791 1.00 39.78 204 GLN A O 1
ATOM 1701 N N . LEU A 1 205 ? -6.007 -2.069 -22.571 1.00 42.19 205 LEU A N 1
ATOM 1702 C CA . LEU A 1 205 ? -6.792 -3.002 -21.796 1.00 42.19 205 LEU A CA 1
ATOM 1703 C C . LEU A 1 205 ? -6.977 -2.299 -20.457 1.00 42.19 205 LEU A C 1
ATOM 1705 O O . LEU A 1 205 ? -6.124 -2.402 -19.581 1.00 42.19 205 LEU A O 1
ATOM 1709 N N . LYS A 1 206 ? -8.049 -1.502 -20.339 1.00 38.12 206 LYS A N 1
ATOM 1710 C CA . LYS A 1 206 ? -8.508 -0.981 -19.057 1.00 38.12 206 LYS A CA 1
ATOM 1711 C C . LYS A 1 206 ? -8.617 -2.233 -18.199 1.00 38.12 206 LYS A C 1
ATOM 1713 O O . LYS A 1 206 ? -9.462 -3.068 -18.543 1.00 38.12 206 LYS A O 1
ATOM 1718 N N . PRO A 1 207 ? -7.734 -2.437 -17.203 1.00 49.59 207 PRO A N 1
ATOM 1719 C CA . PRO A 1 207 ? -7.744 -3.676 -16.454 1.00 49.59 207 PRO A CA 1
ATOM 1720 C C . PRO A 1 207 ? -9.143 -3.760 -15.873 1.00 49.59 207 PRO A C 1
ATOM 1722 O O . PRO A 1 207 ? -9.594 -2.829 -15.200 1.00 49.59 207 PRO A O 1
ATOM 1725 N N . LYS A 1 208 ? -9.885 -4.802 -16.255 1.00 53.03 208 LYS A N 1
ATOM 1726 C CA . LYS A 1 208 ? -11.252 -4.975 -15.784 1.00 53.03 208 LYS A CA 1
ATOM 1727 C C . LYS A 1 208 ? -11.114 -5.229 -14.294 1.00 53.03 208 LYS A C 1
ATOM 1729 O O . LYS A 1 208 ? -10.736 -6.334 -13.915 1.00 53.03 208 LYS A O 1
ATOM 1734 N N . GLY A 1 209 ? -11.315 -4.170 -13.506 1.00 61.16 209 GLY A N 1
ATOM 1735 C CA . GLY A 1 209 ? -11.001 -4.155 -12.085 1.00 61.16 209 GLY A CA 1
ATOM 1736 C C . GLY A 1 209 ? -11.563 -5.404 -11.432 1.00 61.16 209 GLY A C 1
ATOM 1737 O O . GLY A 1 209 ? -12.735 -5.735 -11.638 1.00 61.16 209 GLY A O 1
ATOM 1738 N N . LEU A 1 210 ? -10.703 -6.132 -10.723 1.00 74.25 210 LEU A N 1
ATOM 1739 C CA . LEU A 1 210 ? -11.132 -7.313 -9.994 1.00 74.25 210 LEU A CA 1
ATOM 1740 C C . LEU A 1 210 ? -12.197 -6.867 -8.992 1.00 74.25 210 LEU A C 1
ATOM 1742 O O . LEU A 1 210 ? -12.030 -5.846 -8.324 1.00 74.25 210 LEU A O 1
ATOM 1746 N N . ALA A 1 211 ? -13.313 -7.591 -8.944 1.00 77.12 211 ALA A N 1
ATOM 1747 C CA . ALA A 1 211 ? -14.431 -7.214 -8.093 1.00 77.12 211 ALA A CA 1
ATOM 1748 C C . ALA A 1 211 ? -13.977 -7.152 -6.627 1.00 77.12 211 ALA A C 1
ATOM 1750 O O . ALA A 1 211 ? -13.295 -8.062 -6.146 1.00 77.12 211 ALA A O 1
ATOM 1751 N N . THR A 1 212 ? -14.356 -6.086 -5.923 1.00 82.19 212 THR A N 1
ATOM 1752 C CA . THR A 1 212 ? -14.060 -5.938 -4.498 1.00 82.19 212 THR A CA 1
ATOM 1753 C C . THR A 1 212 ? -14.703 -7.085 -3.721 1.00 82.19 212 THR A C 1
ATOM 1755 O O . THR A 1 212 ? -15.905 -7.322 -3.821 1.00 82.19 212 THR A O 1
ATOM 1758 N N . ILE A 1 213 ? -13.900 -7.807 -2.940 1.00 86.19 213 ILE A N 1
ATOM 1759 C CA . ILE A 1 213 ? -14.388 -8.781 -1.963 1.00 86.19 213 ILE A CA 1
ATOM 1760 C C . ILE A 1 213 ? -14.548 -8.031 -0.639 1.00 86.19 213 ILE A C 1
ATOM 1762 O O . ILE A 1 213 ? -13.587 -7.876 0.113 1.00 86.19 213 ILE A O 1
ATOM 1766 N N . GLU A 1 214 ? -15.744 -7.501 -0.399 1.00 87.50 214 GLU A N 1
ATOM 1767 C CA . GLU A 1 214 ? -16.043 -6.672 0.771 1.00 87.50 214 GLU A CA 1
ATOM 1768 C C . GLU A 1 214 ? -16.188 -7.514 2.051 1.00 87.50 214 GLU A C 1
ATOM 1770 O O . GLU A 1 214 ? -17.003 -8.439 2.092 1.00 87.50 214 GLU A O 1
ATOM 1775 N N . PRO A 1 215 ? -15.414 -7.215 3.112 1.00 91.12 215 PRO A N 1
ATOM 1776 C CA . PRO A 1 215 ? -15.588 -7.826 4.427 1.00 91.12 215 PRO A CA 1
ATOM 1777 C C . PRO A 1 215 ? -16.966 -7.515 5.033 1.00 91.12 215 PRO A C 1
ATOM 1779 O O . PRO A 1 215 ? -17.339 -6.353 5.186 1.00 91.12 215 PRO A O 1
ATOM 1782 N N . GLU A 1 216 ? -17.706 -8.546 5.442 1.00 92.69 216 GLU A N 1
ATOM 1783 C CA . GLU A 1 216 ? -18.998 -8.374 6.115 1.00 92.69 216 GLU A CA 1
ATOM 1784 C C . GLU A 1 216 ? -18.820 -8.204 7.630 1.00 92.69 216 GLU A C 1
ATOM 1786 O O . GLU A 1 216 ? -18.152 -9.007 8.290 1.00 92.69 216 GLU A O 1
ATOM 1791 N N . TYR A 1 217 ? -19.509 -7.221 8.209 1.00 95.94 217 TYR A N 1
ATOM 1792 C CA . TYR A 1 217 ? -19.536 -6.970 9.651 1.00 95.94 217 TYR A CA 1
ATOM 1793 C C . TYR A 1 217 ? -20.946 -7.151 10.219 1.00 95.94 217 TYR A C 1
ATOM 1795 O O . TYR A 1 217 ? -21.945 -6.959 9.529 1.00 95.94 217 TYR A O 1
ATOM 1803 N N . THR A 1 218 ? -21.021 -7.513 11.496 1.00 96.38 218 THR A N 1
ATOM 1804 C CA . THR A 1 218 ? -22.260 -7.532 12.279 1.00 96.38 218 THR A CA 1
ATOM 1805 C C . THR A 1 218 ? -22.087 -6.680 13.532 1.00 96.38 218 THR A C 1
ATOM 1807 O O . THR A 1 218 ? -20.965 -6.521 14.017 1.00 96.38 218 THR A O 1
ATOM 1810 N N . THR A 1 219 ? -23.192 -6.147 14.053 1.00 96.94 219 THR A N 1
ATOM 1811 C CA . THR A 1 219 ? -23.225 -5.306 15.256 1.00 96.94 219 THR A CA 1
ATOM 1812 C C . THR A 1 219 ? -24.306 -5.808 16.204 1.00 96.94 219 THR A C 1
ATOM 1814 O O . THR A 1 219 ? -25.470 -5.917 15.821 1.00 96.94 219 THR A O 1
ATOM 1817 N N . ASP A 1 220 ? -23.922 -6.097 17.443 1.00 94.50 220 ASP A N 1
ATOM 1818 C CA . ASP A 1 220 ? -24.811 -6.528 18.523 1.00 94.50 220 ASP A CA 1
ATOM 1819 C C . ASP A 1 220 ? -24.369 -5.921 19.873 1.00 94.50 220 ASP A C 1
ATOM 1821 O O . ASP A 1 220 ? -23.571 -4.981 19.924 1.00 94.50 220 ASP A O 1
ATOM 1825 N N . GLU A 1 221 ? -24.890 -6.441 20.989 1.00 95.25 221 GLU A N 1
ATOM 1826 C CA . GLU A 1 221 ? -24.527 -6.008 22.348 1.00 95.25 221 GLU A CA 1
ATOM 1827 C C . GLU A 1 221 ? -23.039 -6.234 22.701 1.00 95.25 221 GLU A C 1
ATOM 1829 O O . GLU A 1 221 ? -22.552 -5.689 23.691 1.00 95.25 221 GLU A O 1
ATOM 1834 N N . GLN A 1 222 ? -22.302 -7.028 21.916 1.00 88.50 222 GLN A N 1
ATOM 1835 C CA . GLN A 1 222 ? -20.863 -7.265 22.047 1.00 88.50 222 GLN A CA 1
ATOM 1836 C C . GLN A 1 222 ? -20.021 -6.383 21.099 1.00 88.50 222 GLN A C 1
ATOM 1838 O O . GLN A 1 222 ? -18.798 -6.540 21.059 1.00 88.50 222 GLN A O 1
ATOM 1843 N N . GLY A 1 223 ? -20.644 -5.444 20.377 1.00 91.75 223 GLY A N 1
ATOM 1844 C CA . GLY A 1 223 ? -19.992 -4.466 19.499 1.00 91.75 223 GLY A CA 1
ATOM 1845 C C . GLY A 1 223 ? -20.025 -4.846 18.015 1.00 91.75 223 GLY A C 1
ATOM 1846 O O . GLY A 1 223 ? -20.775 -5.728 17.604 1.00 91.75 223 GLY A O 1
ATOM 1847 N N . THR A 1 224 ? -19.207 -4.170 17.201 1.00 95.62 224 THR A N 1
ATOM 1848 C CA . THR A 1 224 ? -19.075 -4.445 15.758 1.00 95.62 224 THR A CA 1
ATOM 1849 C C . THR A 1 224 ? -17.876 -5.348 1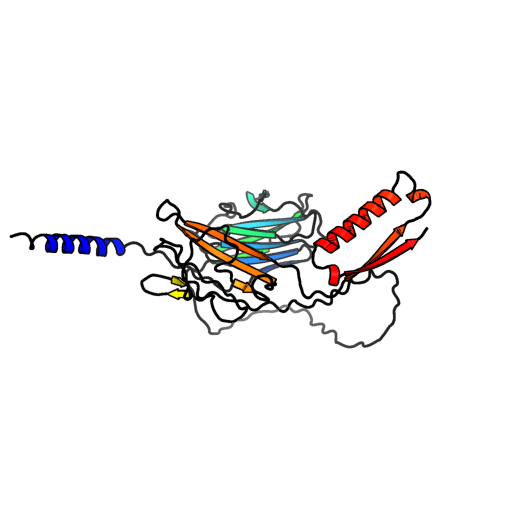5.488 1.00 95.62 224 THR A C 1
ATOM 1851 O O . THR A 1 224 ? -16.763 -5.043 15.915 1.00 95.62 224 THR A O 1
ATOM 1854 N N . TYR A 1 225 ? -18.077 -6.453 14.770 1.00 95.12 225 TYR A N 1
ATOM 1855 C CA . TYR A 1 225 ? -17.021 -7.423 14.462 1.00 95.12 225 TYR A CA 1
ATOM 1856 C C . TYR A 1 225 ? -17.279 -8.163 13.135 1.00 95.12 225 TYR A C 1
ATOM 1858 O O . TYR A 1 225 ? -18.407 -8.148 12.636 1.00 95.12 225 TYR A O 1
ATOM 1866 N N . PRO A 1 226 ? -16.250 -8.795 12.533 1.00 96.75 226 PRO A N 1
ATOM 1867 C CA . PRO A 1 226 ? -16.408 -9.585 11.315 1.00 96.75 226 PRO A CA 1
ATOM 1868 C C . PRO A 1 226 ? -17.468 -10.681 11.455 1.00 96.75 226 PRO A C 1
ATOM 1870 O O . PRO A 1 226 ? -17.441 -11.461 12.405 1.00 96.75 226 PRO A O 1
ATOM 1873 N N . LYS A 1 227 ? -18.372 -10.779 10.481 1.00 94.88 227 LYS A N 1
ATOM 1874 C CA . LYS A 1 227 ? -19.400 -11.828 10.415 1.00 94.88 227 LYS A CA 1
ATOM 1875 C C . LYS A 1 227 ? -18.775 -13.196 10.126 1.00 94.88 227 LYS A C 1
ATOM 1877 O O . LYS A 1 227 ? -19.148 -14.191 10.743 1.00 94.88 227 LYS A O 1
ATOM 1882 N N . ALA A 1 228 ? -17.783 -13.232 9.235 1.00 94.69 228 ALA A N 1
ATOM 1883 C CA . ALA A 1 228 ? -16.885 -14.367 9.050 1.00 94.69 228 ALA A CA 1
ATOM 1884 C C . ALA A 1 228 ? -15.580 -14.095 9.807 1.00 94.69 228 ALA A C 1
ATOM 1886 O O . ALA A 1 228 ? -14.702 -13.374 9.329 1.00 94.69 228 ALA A O 1
ATOM 1887 N N . MET A 1 229 ? -15.469 -14.639 11.021 1.00 95.38 229 MET A N 1
ATOM 1888 C CA . MET A 1 229 ? -14.381 -14.318 11.947 1.00 95.38 229 MET A CA 1
ATOM 1889 C C . MET A 1 229 ? -13.504 -15.507 12.333 1.00 95.38 229 MET A C 1
ATOM 1891 O O . MET A 1 229 ? -13.919 -16.664 12.293 1.00 95.38 229 MET A O 1
ATOM 1895 N N . TRP A 1 230 ? -12.294 -15.190 12.784 1.00 96.25 230 TRP A N 1
ATOM 1896 C CA . TRP A 1 230 ? -11.399 -16.105 13.479 1.00 96.25 230 TRP A CA 1
ATOM 1897 C C . TRP A 1 230 ? -10.753 -15.427 14.685 1.00 96.25 230 TRP A C 1
ATOM 1899 O O . TRP A 1 230 ? -10.694 -14.197 14.765 1.00 96.25 230 TRP A O 1
ATOM 1909 N N . GLN A 1 231 ? -10.281 -16.229 15.636 1.00 95.50 231 GLN A N 1
ATOM 1910 C CA . GLN A 1 231 ? -9.601 -15.745 16.840 1.00 95.50 231 GLN A CA 1
ATOM 1911 C C . GLN A 1 231 ? -8.185 -16.334 16.911 1.00 95.50 231 GLN A C 1
ATOM 1913 O O . GLN A 1 231 ? -8.017 -17.517 16.599 1.00 95.50 231 GLN A O 1
ATOM 1918 N N . PRO A 1 232 ? -7.161 -15.551 17.301 1.00 94.06 232 PRO A N 1
ATOM 1919 C CA . PRO A 1 232 ? -5.842 -16.096 17.593 1.00 94.06 232 PRO A CA 1
ATOM 1920 C C . PRO A 1 232 ? -5.899 -17.143 18.708 1.00 94.06 232 PRO A C 1
ATOM 1922 O O . PRO A 1 232 ? -6.622 -16.955 19.688 1.00 94.06 232 PRO A O 1
ATOM 1925 N N . ASP A 1 233 ? -5.109 -18.212 18.598 1.00 87.94 233 ASP A N 1
ATOM 1926 C CA . ASP A 1 233 ? -5.067 -19.269 19.615 1.00 87.94 233 ASP A CA 1
ATOM 1927 C C . ASP A 1 233 ? -4.808 -18.687 21.019 1.00 87.94 233 ASP A C 1
ATOM 1929 O O . ASP A 1 233 ? -3.818 -17.992 21.255 1.00 87.94 233 ASP A O 1
ATOM 1933 N N . ASN A 1 234 ? -5.682 -19.022 21.974 1.00 80.88 234 ASN A N 1
ATOM 1934 C CA . ASN A 1 234 ? -5.694 -18.521 23.359 1.00 80.88 234 ASN A CA 1
ATOM 1935 C C . ASN A 1 234 ? -6.024 -17.021 23.539 1.00 80.88 234 ASN A C 1
ATOM 1937 O O . ASN A 1 234 ? -5.924 -16.522 24.660 1.00 80.88 234 ASN A O 1
ATOM 1941 N N . SER A 1 235 ? -6.461 -16.304 22.497 1.00 81.38 235 SER A N 1
ATOM 1942 C CA . SER A 1 235 ? -7.055 -14.968 22.643 1.00 81.38 235 SER A CA 1
ATOM 1943 C C . SER A 1 235 ? -8.575 -15.057 22.797 1.00 81.38 235 SER A C 1
ATOM 1945 O O . SER A 1 235 ? -9.228 -15.857 22.137 1.00 81.38 235 SER A O 1
ATOM 1947 N N . GLN A 1 236 ? -9.134 -14.204 23.657 1.00 82.38 236 GLN A N 1
ATOM 1948 C CA . GLN A 1 236 ? -10.584 -14.000 23.820 1.00 82.38 236 GLN A CA 1
ATOM 1949 C C . GLN A 1 236 ? -11.017 -12.556 23.494 1.00 82.38 236 GLN A C 1
ATOM 1951 O O . GLN A 1 236 ? -12.204 -12.237 23.529 1.00 82.38 236 GLN A O 1
ATOM 1956 N N . TYR A 1 237 ? -10.049 -11.682 23.193 1.00 88.81 237 TYR A N 1
ATOM 1957 C CA . TYR A 1 237 ? -10.236 -10.236 23.039 1.00 88.81 237 TYR A CA 1
ATOM 1958 C C . TYR A 1 237 ? -10.024 -9.745 21.598 1.00 88.81 237 TYR A C 1
ATOM 1960 O O . TYR A 1 237 ? -10.301 -8.587 21.303 1.00 88.81 237 TYR A O 1
ATOM 1968 N N . VAL A 1 238 ? -9.570 -10.615 20.686 1.00 94.06 238 VAL A N 1
ATOM 1969 C CA . VAL A 1 238 ? -9.321 -10.276 19.277 1.00 94.06 238 VAL A CA 1
ATOM 1970 C C . VAL A 1 238 ? -10.210 -11.103 18.35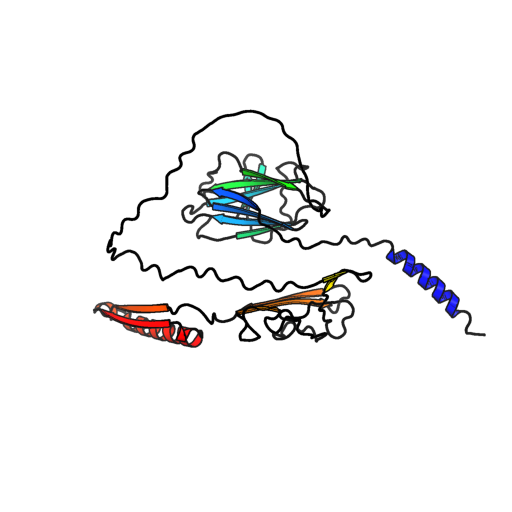3 1.00 94.06 238 VAL A C 1
ATOM 1972 O O . VAL A 1 238 ? -10.214 -12.331 18.415 1.00 94.06 238 VAL A O 1
ATOM 1975 N N . ARG A 1 239 ? -10.927 -10.421 17.453 1.00 95.56 239 ARG A N 1
ATOM 1976 C CA . ARG A 1 239 ? -11.738 -11.021 16.384 1.00 95.56 239 ARG A CA 1
ATOM 1977 C C . ARG A 1 239 ? -11.238 -10.496 15.040 1.00 95.56 239 ARG A C 1
ATOM 1979 O O . ARG A 1 239 ? -11.395 -9.316 14.741 1.00 95.56 239 ARG A O 1
ATOM 1986 N N . ASN A 1 240 ? -10.626 -11.365 14.248 1.00 97.44 240 ASN A N 1
ATOM 1987 C CA . ASN A 1 240 ? -10.073 -11.042 12.934 1.00 97.44 240 ASN A CA 1
ATOM 1988 C C . ASN A 1 240 ? -11.009 -11.525 11.821 1.00 97.44 240 ASN A C 1
ATOM 1990 O O . ASN A 1 240 ? -11.764 -12.474 12.025 1.00 97.44 240 ASN A O 1
ATOM 1994 N N . HIS A 1 241 ? -10.953 -10.905 10.640 1.00 96.50 241 HIS A N 1
ATOM 1995 C CA . HIS A 1 241 ? -11.736 -11.355 9.485 1.00 96.50 241 HIS A CA 1
ATOM 1996 C C . HIS A 1 241 ? -11.120 -12.623 8.868 1.00 96.50 241 HIS A C 1
ATOM 1998 O O . HIS A 1 241 ? -9.894 -12.744 8.788 1.00 96.50 241 HIS A O 1
ATOM 2004 N N . GLN A 1 242 ? -11.960 -13.571 8.444 1.00 95.69 242 GLN A N 1
ATOM 2005 C CA . GLN A 1 242 ? -11.537 -14.757 7.688 1.00 95.69 242 GLN A CA 1
ATOM 2006 C C . GLN A 1 242 ? -10.934 -14.386 6.329 1.00 95.69 242 GLN A C 1
ATOM 2008 O O . GLN A 1 242 ? -11.155 -13.293 5.805 1.00 95.69 242 GLN A O 1
ATOM 2013 N N . GLY A 1 243 ? -10.159 -15.303 5.755 1.00 93.81 243 GLY A N 1
ATOM 2014 C CA . GLY A 1 243 ? -9.714 -15.160 4.374 1.00 93.81 243 GLY A CA 1
ATOM 2015 C C . GLY A 1 243 ? -10.850 -15.431 3.395 1.00 93.81 243 GLY A C 1
ATOM 2016 O O . GLY A 1 243 ? -11.911 -15.925 3.772 1.00 93.81 243 GLY A O 1
ATOM 2017 N N . ASN A 1 244 ? -10.598 -15.177 2.118 1.00 90.62 244 ASN A N 1
ATOM 2018 C CA . ASN A 1 244 ? -11.393 -15.711 1.023 1.00 90.62 244 ASN A CA 1
ATOM 2019 C C . ASN A 1 244 ? -10.452 -16.526 0.135 1.00 90.62 244 ASN A C 1
ATOM 2021 O O . ASN A 1 244 ? -9.573 -15.971 -0.523 1.00 90.62 244 ASN A O 1
ATOM 2025 N N . ARG A 1 245 ? -10.626 -17.849 0.178 1.00 71.62 245 ARG A N 1
ATOM 2026 C CA . ARG A 1 245 ? -9.838 -18.836 -0.565 1.00 71.62 245 ARG A CA 1
ATOM 2027 C C . ARG A 1 245 ? -10.754 -19.579 -1.532 1.00 71.62 245 ARG A C 1
ATOM 2029 O O . ARG A 1 245 ? -11.143 -20.707 -1.231 1.00 71.62 245 ARG A O 1
ATOM 2036 N N . GLN A 1 246 ? -11.115 -18.930 -2.637 1.00 63.22 246 GLN A N 1
ATOM 2037 C CA . GLN A 1 246 ? -11.619 -19.571 -3.869 1.00 63.22 246 GLN A CA 1
ATOM 2038 C C . GLN A 1 246 ? -11.878 -18.591 -5.034 1.00 63.22 246 GLN A C 1
ATOM 2040 O O . GLN A 1 246 ? -12.405 -18.992 -6.068 1.00 63.22 246 GLN A O 1
ATOM 2045 N N . GLY A 1 247 ? -11.606 -17.285 -4.877 1.00 57.12 247 GLY A N 1
ATOM 2046 C CA . GLY A 1 247 ? -12.046 -16.271 -5.851 1.00 57.12 247 GLY A CA 1
ATOM 2047 C C . GLY A 1 247 ? -13.577 -16.213 -6.023 1.00 57.12 247 GLY A C 1
ATOM 2048 O O . GLY A 1 247 ? -14.080 -15.701 -7.020 1.00 57.12 247 GLY A O 1
ATOM 2049 N N . GLN A 1 248 ? -14.318 -16.777 -5.063 1.00 57.28 248 GLN A N 1
ATOM 2050 C CA . GLN A 1 248 ? -15.774 -16.937 -5.033 1.00 57.28 248 GLN A CA 1
ATOM 2051 C C . GLN A 1 248 ? -16.341 -16.187 -3.820 1.00 57.28 248 GLN A C 1
ATOM 2053 O O . GLN A 1 248 ? -15.604 -15.789 -2.924 1.00 57.28 248 GLN A O 1
ATOM 2058 N N . GLN A 1 249 ? -17.661 -16.024 -3.725 1.00 64.06 249 GLN A N 1
ATOM 2059 C CA . GLN A 1 249 ? -18.317 -15.302 -2.619 1.00 64.06 249 GLN A CA 1
ATOM 2060 C C . GLN A 1 249 ? -18.348 -16.074 -1.273 1.00 64.06 249 GLN A C 1
ATOM 2062 O O . GLN A 1 249 ? -19.307 -15.951 -0.515 1.00 64.06 249 GLN A O 1
ATOM 2067 N N . GLN A 1 250 ? -17.349 -16.912 -0.972 1.00 79.94 250 GLN A N 1
ATOM 2068 C CA . GLN A 1 250 ? -17.308 -17.731 0.246 1.00 79.94 250 GLN A CA 1
ATOM 2069 C C . GLN A 1 250 ? -16.003 -17.549 1.029 1.00 79.94 250 GLN A C 1
ATOM 2071 O O . GLN A 1 250 ? -14.901 -17.648 0.494 1.00 79.94 250 GLN A O 1
ATOM 2076 N N . TRP A 1 251 ? -16.154 -17.292 2.327 1.00 92.06 251 TRP A N 1
ATOM 2077 C CA . TRP A 1 251 ? -15.056 -17.138 3.279 1.00 92.06 251 TRP A CA 1
ATOM 2078 C C . TRP A 1 251 ? -14.378 -18.482 3.596 1.00 92.06 251 TRP A C 1
ATOM 2080 O O . TRP A 1 251 ? -14.989 -19.542 3.472 1.00 92.06 251 TRP A O 1
ATOM 2090 N N . ASP A 1 252 ? -13.109 -18.446 4.012 1.00 90.75 252 ASP A N 1
ATOM 2091 C CA . ASP A 1 252 ? -12.241 -19.630 4.120 1.00 90.75 252 ASP A CA 1
ATOM 2092 C C . ASP A 1 252 ? -12.613 -20.629 5.235 1.00 90.75 252 ASP A C 1
ATOM 2094 O O . ASP A 1 252 ? -12.020 -21.710 5.311 1.00 90.75 252 ASP A O 1
ATOM 2098 N N . GLY A 1 253 ? -13.585 -20.290 6.089 1.00 92.00 253 GLY A N 1
ATOM 2099 C CA . GLY A 1 253 ? -14.109 -21.139 7.161 1.00 92.00 253 GLY A CA 1
ATOM 2100 C C . GLY A 1 253 ? -13.124 -21.386 8.308 1.00 92.00 253 GLY A C 1
ATOM 2101 O O . GLY A 1 253 ? -13.390 -22.212 9.187 1.00 92.00 253 GLY A O 1
ATOM 2102 N N . LEU A 1 254 ? -11.972 -20.710 8.309 1.00 93.25 254 LEU A N 1
ATOM 2103 C CA . LEU A 1 254 ? -10.867 -20.991 9.215 1.00 93.25 254 LEU A CA 1
ATOM 2104 C C . LEU A 1 254 ? -11.049 -20.200 10.514 1.00 93.25 254 LEU A C 1
ATOM 2106 O O . LEU A 1 254 ? -10.620 -19.062 10.616 1.00 93.25 254 LEU A O 1
ATOM 2110 N N . ASN A 1 255 ? -11.685 -20.809 11.519 1.00 93.62 255 ASN A N 1
ATOM 2111 C CA . ASN A 1 255 ? -12.124 -20.117 12.745 1.00 93.62 255 ASN A CA 1
ATOM 2112 C C . ASN A 1 255 ? -11.016 -19.804 13.782 1.00 93.62 255 ASN A C 1
ATOM 2114 O O . ASN A 1 255 ? -11.285 -19.098 14.756 1.00 93.62 255 ASN A O 1
ATOM 2118 N N . GLY A 1 256 ? -9.781 -20.287 13.606 1.00 93.94 256 GLY A N 1
ATOM 2119 C CA . GLY A 1 256 ? -8.664 -19.980 14.511 1.00 93.94 256 GLY A CA 1
ATOM 2120 C C . GLY A 1 256 ? -7.305 -20.493 14.027 1.00 93.94 256 GLY A C 1
ATOM 2121 O O . GLY A 1 256 ? -7.244 -21.461 13.267 1.00 93.94 256 GLY A O 1
ATOM 2122 N N . TRP A 1 257 ? -6.234 -19.801 14.430 1.00 95.19 257 TRP A N 1
ATOM 2123 C CA . TRP A 1 257 ? -4.825 -20.193 14.267 1.00 95.19 257 TRP A CA 1
ATOM 2124 C C . TRP A 1 257 ? -3.908 -19.319 15.146 1.00 95.19 257 TRP A C 1
ATOM 2126 O O . TRP A 1 257 ? -4.344 -18.318 15.708 1.00 95.19 257 TRP A O 1
ATOM 2136 N N . ASP A 1 258 ? -2.617 -19.650 15.240 1.00 93.38 258 ASP A N 1
ATOM 2137 C CA . ASP A 1 258 ? -1.659 -19.036 16.181 1.00 93.38 258 ASP A CA 1
ATOM 2138 C C . ASP A 1 258 ? -1.394 -17.522 16.006 1.00 93.38 258 ASP A C 1
ATOM 2140 O O . ASP A 1 258 ? -0.766 -16.891 16.867 1.00 93.38 258 ASP A O 1
ATOM 2144 N N . GLY A 1 259 ? -1.840 -16.915 14.902 1.00 92.44 259 GLY A N 1
ATOM 2145 C CA . GLY A 1 259 ? -1.581 -15.514 14.569 1.00 92.44 259 GLY A CA 1
ATOM 2146 C C . GLY A 1 259 ? -0.091 -15.192 14.385 1.00 92.44 259 GLY A C 1
ATOM 2147 O O . GLY A 1 259 ? 0.332 -14.077 14.680 1.00 92.44 259 GLY A O 1
ATOM 2148 N N . ASN A 1 260 ? 0.736 -16.157 13.977 1.00 93.31 260 ASN A N 1
ATOM 2149 C CA . ASN A 1 260 ? 2.153 -15.941 13.687 1.00 93.31 260 ASN A CA 1
ATOM 2150 C C . ASN A 1 260 ? 2.330 -15.060 12.427 1.00 93.31 260 ASN A C 1
ATOM 2152 O O . ASN A 1 260 ? 1.939 -15.482 11.333 1.00 93.31 260 ASN A O 1
ATOM 2156 N N . PRO A 1 261 ? 2.964 -13.873 12.519 1.00 90.81 261 PRO A N 1
ATOM 2157 C CA . PRO A 1 261 ? 3.090 -12.948 11.387 1.00 90.81 261 PRO A CA 1
ATOM 2158 C C . PRO A 1 261 ? 3.929 -13.491 10.219 1.00 90.81 261 PRO A C 1
ATOM 2160 O O . PRO A 1 261 ? 3.804 -12.998 9.100 1.00 90.81 261 PRO A O 1
ATOM 2163 N N . THR A 1 262 ? 4.733 -14.539 10.432 1.00 92.31 262 THR A N 1
ATOM 2164 C CA . THR A 1 262 ? 5.481 -15.211 9.352 1.00 92.31 262 THR A CA 1
ATOM 2165 C C . THR A 1 262 ? 4.623 -16.159 8.502 1.00 92.31 262 THR A C 1
ATOM 2167 O O . THR A 1 262 ? 5.064 -16.595 7.438 1.00 92.31 262 THR A O 1
ATOM 2170 N N . ASN A 1 263 ? 3.387 -16.464 8.917 1.00 91.44 263 ASN A N 1
ATOM 2171 C CA . ASN A 1 263 ? 2.462 -17.319 8.174 1.00 91.44 263 ASN A CA 1
ATOM 2172 C C . ASN A 1 263 ? 2.026 -16.649 6.855 1.00 91.44 263 ASN A C 1
ATOM 2174 O O . ASN A 1 263 ? 1.423 -15.575 6.874 1.00 91.44 263 ASN A O 1
ATOM 2178 N N . ARG A 1 264 ? 2.264 -17.303 5.711 1.00 88.62 264 ARG A N 1
ATOM 2179 C CA . ARG A 1 264 ? 1.943 -16.792 4.358 1.00 88.62 264 ARG A CA 1
ATOM 2180 C C . ARG A 1 264 ? 0.683 -17.395 3.719 1.00 88.62 264 ARG A C 1
ATOM 2182 O O . ARG A 1 264 ? 0.408 -17.125 2.557 1.00 88.62 264 ARG A O 1
ATOM 2189 N N . ASN A 1 265 ? -0.082 -18.182 4.481 1.00 88.56 265 ASN A N 1
ATOM 2190 C CA . ASN A 1 265 ? -1.165 -19.018 3.956 1.00 88.56 265 ASN A CA 1
ATOM 2191 C C . ASN A 1 265 ? -2.546 -18.654 4.519 1.00 88.56 265 ASN A C 1
ATOM 2193 O O . ASN A 1 265 ? -3.534 -18.701 3.790 1.00 88.56 265 ASN A O 1
ATOM 2197 N N . ASN A 1 266 ? -2.658 -18.372 5.820 1.00 93.00 266 ASN A N 1
ATOM 2198 C CA . ASN A 1 266 ? -3.946 -18.267 6.518 1.00 93.00 266 ASN A CA 1
ATOM 2199 C C . ASN A 1 266 ? -4.570 -16.878 6.426 1.00 93.00 266 ASN A C 1
ATOM 2201 O O . ASN A 1 266 ? -3.866 -15.875 6.554 1.00 93.00 266 ASN A O 1
ATOM 2205 N N . SER A 1 267 ? -5.897 -16.857 6.271 1.00 94.12 267 SER A N 1
ATOM 2206 C CA . SER A 1 267 ? -6.744 -15.664 6.340 1.00 94.12 267 SER A CA 1
ATOM 2207 C C . SER A 1 267 ? -6.394 -14.562 5.329 1.00 94.12 267 SER A C 1
ATOM 2209 O O . SER A 1 267 ? -6.531 -13.380 5.628 1.00 94.12 267 SER A O 1
ATOM 2211 N N . TYR A 1 268 ? -5.927 -14.944 4.138 1.00 94.12 268 TYR A N 1
ATOM 2212 C CA . TYR A 1 268 ? -5.774 -14.034 3.000 1.00 94.12 268 TYR A CA 1
ATOM 2213 C C . TYR A 1 268 ? -7.077 -13.946 2.203 1.00 94.12 268 TYR A C 1
ATOM 2215 O O . TYR A 1 268 ? -7.758 -14.952 2.021 1.00 94.12 268 TYR A O 1
ATOM 2223 N N . ILE A 1 269 ? -7.403 -12.751 1.716 1.00 93.50 269 ILE A N 1
ATOM 2224 C CA . ILE A 1 269 ? -8.413 -12.512 0.681 1.00 93.50 269 ILE A CA 1
ATOM 2225 C C . ILE A 1 269 ? -7.669 -12.496 -0.655 1.00 93.50 269 ILE A C 1
ATOM 2227 O O . ILE A 1 269 ? -6.777 -11.668 -0.853 1.00 93.50 269 ILE A O 1
ATOM 2231 N N . GLU A 1 270 ? -7.988 -13.449 -1.527 1.00 90.38 270 GLU A N 1
ATOM 2232 C CA . GLU A 1 270 ? -7.272 -13.707 -2.780 1.00 90.38 270 GLU A CA 1
ATOM 2233 C C . GLU A 1 270 ? -8.060 -13.163 -3.986 1.00 90.38 270 GLU A C 1
ATOM 2235 O O . GLU A 1 270 ? -9.265 -13.381 -4.106 1.00 90.38 270 GLU A O 1
ATOM 2240 N N . TYR A 1 271 ? -7.377 -12.428 -4.867 1.00 87.69 271 TYR A N 1
ATOM 2241 C CA . TYR A 1 271 ? -7.950 -11.738 -6.024 1.00 87.69 271 TYR A CA 1
ATOM 2242 C C . TYR A 1 271 ? -7.338 -12.279 -7.321 1.00 87.69 271 TYR A C 1
ATOM 2244 O O . TYR A 1 271 ? -6.142 -12.551 -7.384 1.00 87.69 271 TYR A O 1
ATOM 2252 N N . GLY A 1 272 ? -8.151 -12.429 -8.372 1.00 82.25 272 GLY A N 1
ATOM 2253 C CA . GLY A 1 272 ? -7.686 -12.832 -9.712 1.00 82.25 272 GLY A CA 1
ATOM 2254 C C . GLY A 1 272 ? -7.390 -14.329 -9.884 1.00 82.25 272 GLY A C 1
ATOM 2255 O O . GLY A 1 272 ? -7.183 -14.792 -11.000 1.00 82.25 272 GLY A O 1
ATOM 2256 N N . GLY A 1 273 ? -7.440 -15.102 -8.799 1.00 81.88 273 GLY A N 1
ATOM 2257 C CA . GLY A 1 273 ? -7.198 -16.544 -8.770 1.00 81.88 273 GLY A CA 1
ATOM 2258 C C . GLY A 1 273 ? -7.113 -17.054 -7.330 1.00 81.88 273 GLY A C 1
ATOM 2259 O O . GLY A 1 273 ? -7.552 -16.373 -6.404 1.00 81.88 273 GLY A O 1
ATOM 2260 N N . GLU A 1 274 ? -6.528 -18.236 -7.130 1.00 81.94 274 GLU A N 1
ATOM 2261 C CA . GLU A 1 274 ? -6.366 -18.868 -5.812 1.00 81.94 274 GLU A CA 1
ATOM 2262 C C . GLU A 1 274 ? -4.890 -19.116 -5.485 1.00 81.94 274 GLU A C 1
ATOM 2264 O O . GLU A 1 274 ? -4.138 -19.592 -6.331 1.00 81.94 274 GLU A O 1
ATOM 2269 N N . LYS A 1 275 ? -4.466 -18.895 -4.238 1.00 82.25 275 LYS A N 1
ATOM 2270 C CA . LYS A 1 275 ? -3.111 -19.202 -3.737 1.00 82.25 275 LYS A CA 1
ATOM 2271 C C . LYS A 1 275 ? -2.007 -18.612 -4.632 1.00 82.25 275 LYS A C 1
ATOM 2273 O O . LYS A 1 275 ? -1.935 -17.393 -4.783 1.00 82.25 275 LYS A O 1
ATOM 2278 N N . GLU A 1 276 ? -1.160 -19.463 -5.214 1.00 82.88 276 GLU A N 1
ATOM 2279 C CA . GLU A 1 276 ? -0.065 -19.097 -6.129 1.00 82.88 276 GLU A CA 1
ATOM 2280 C C . GLU A 1 276 ? -0.564 -18.724 -7.546 1.00 82.88 276 GLU A C 1
ATOM 2282 O O . GLU A 1 276 ? 0.214 -18.297 -8.404 1.00 82.88 276 GLU A O 1
ATOM 2287 N N . ASP A 1 277 ? -1.867 -18.868 -7.807 1.00 80.56 277 ASP A N 1
ATOM 2288 C CA . ASP A 1 277 ? -2.561 -18.411 -9.014 1.00 80.56 277 ASP A CA 1
ATOM 2289 C C . ASP A 1 277 ? -3.349 -17.110 -8.816 1.00 80.56 277 ASP A C 1
ATOM 2291 O O . ASP A 1 277 ? -3.792 -16.533 -9.803 1.00 80.56 277 ASP A O 1
ATOM 2295 N N . ALA A 1 278 ? -3.478 -16.600 -7.587 1.00 86.06 278 ALA A N 1
ATOM 2296 C CA . ALA A 1 278 ? -4.049 -15.276 -7.338 1.00 86.06 278 ALA A CA 1
ATOM 2297 C C . ALA A 1 278 ? -3.127 -14.171 -7.881 1.00 86.06 278 ALA A C 1
ATOM 2299 O O . ALA A 1 278 ? -1.929 -14.206 -7.606 1.00 86.06 278 ALA A O 1
ATOM 2300 N N . ASP A 1 279 ? -3.668 -13.180 -8.596 1.00 83.69 279 ASP A N 1
ATOM 2301 C CA . ASP A 1 279 ? -2.925 -12.000 -9.075 1.00 83.69 279 ASP A CA 1
ATOM 2302 C C . ASP A 1 279 ? -2.319 -11.224 -7.896 1.00 83.69 279 ASP A C 1
ATOM 2304 O O . ASP A 1 279 ? -1.166 -10.786 -7.929 1.00 83.69 279 ASP A O 1
ATOM 2308 N N . TYR A 1 280 ? -3.102 -11.088 -6.824 1.00 88.62 280 TYR A N 1
ATOM 2309 C CA . TYR A 1 280 ? -2.630 -10.636 -5.523 1.00 88.62 280 TYR A CA 1
ATOM 2310 C C . TYR A 1 280 ? -3.510 -11.176 -4.392 1.00 88.62 280 TYR A C 1
ATOM 2312 O O . TYR A 1 280 ? -4.648 -11.601 -4.588 1.00 88.62 280 TYR A O 1
ATOM 2320 N N . ALA A 1 281 ? -2.983 -11.138 -3.173 1.00 91.88 281 ALA A N 1
ATOM 2321 C CA . ALA A 1 281 ? -3.706 -11.491 -1.965 1.00 91.88 281 ALA A CA 1
ATOM 2322 C C . ALA A 1 281 ? -3.377 -10.518 -0.829 1.00 91.88 281 ALA A C 1
ATOM 2324 O O . ALA A 1 281 ? -2.218 -10.145 -0.636 1.00 91.88 281 ALA A O 1
ATOM 2325 N N . ILE A 1 282 ? -4.389 -10.132 -0.053 1.00 93.81 282 ILE A N 1
ATOM 2326 C CA . ILE A 1 282 ? -4.249 -9.194 1.070 1.00 93.81 282 ILE A CA 1
ATOM 2327 C C . ILE A 1 282 ? -4.692 -9.831 2.384 1.00 93.81 282 ILE A C 1
ATOM 2329 O O . ILE A 1 282 ? -5.572 -10.690 2.411 1.00 93.81 282 ILE A O 1
ATOM 2333 N N . ARG A 1 283 ? -4.102 -9.390 3.494 1.00 95.94 283 ARG A N 1
ATOM 2334 C CA . ARG A 1 283 ? -4.525 -9.767 4.846 1.00 95.94 283 ARG A CA 1
ATOM 2335 C C . ARG A 1 283 ? -4.276 -8.626 5.821 1.00 95.94 283 ARG A C 1
ATOM 2337 O O . ARG A 1 283 ? -3.179 -8.078 5.857 1.00 95.94 283 ARG A O 1
ATOM 2344 N N . LYS A 1 284 ? -5.263 -8.342 6.671 1.00 97.06 284 LYS A N 1
ATOM 2345 C CA . LYS A 1 284 ? -5.131 -7.480 7.852 1.00 97.06 284 LYS A CA 1
ATOM 2346 C C . LYS A 1 284 ? -5.594 -8.268 9.073 1.00 97.06 284 LYS A C 1
ATOM 2348 O O . LYS A 1 284 ? -6.702 -8.797 9.063 1.00 97.06 284 LYS A O 1
ATOM 2353 N N . PHE A 1 285 ? -4.761 -8.368 10.104 1.00 96.88 285 PHE A N 1
ATOM 2354 C CA . PHE A 1 285 ? -5.139 -9.033 11.352 1.00 96.88 285 PHE A CA 1
ATOM 2355 C C . PHE A 1 285 ? -4.419 -8.426 12.553 1.00 96.88 285 PHE A C 1
ATOM 2357 O O . PHE A 1 285 ? -3.308 -7.915 12.424 1.00 96.88 285 PHE A O 1
ATOM 2364 N N . ALA A 1 286 ? -5.058 -8.493 13.716 1.00 96.62 286 ALA A N 1
ATOM 2365 C CA . ALA A 1 286 ? -4.486 -8.094 14.991 1.00 96.62 286 ALA A CA 1
ATOM 2366 C C . ALA A 1 286 ? -4.143 -9.315 15.856 1.00 96.62 286 ALA A C 1
ATOM 2368 O O . ALA A 1 286 ? -4.666 -10.419 15.656 1.00 96.62 286 ALA A O 1
ATOM 2369 N N . LYS A 1 287 ? -3.286 -9.108 16.854 1.00 94.44 287 LYS A N 1
ATOM 2370 C CA . LYS A 1 287 ? -2.983 -10.071 17.914 1.00 94.44 287 LYS A CA 1
ATOM 2371 C C . LYS A 1 287 ? -2.699 -9.320 19.209 1.00 94.44 287 LYS A C 1
ATOM 2373 O O . LYS A 1 287 ? -1.957 -8.346 19.204 1.00 94.44 287 LYS A O 1
ATOM 2378 N N . GLU A 1 288 ? -3.280 -9.762 20.318 1.00 93.00 288 GLU A N 1
ATOM 2379 C CA . GLU A 1 288 ? -2.947 -9.189 21.624 1.00 93.00 288 GLU A CA 1
ATOM 2380 C C . GLU A 1 288 ? -1.525 -9.594 22.028 1.00 93.00 288 GLU A C 1
ATOM 2382 O O . GLU A 1 288 ? -1.103 -10.737 21.823 1.00 93.00 288 GLU A O 1
ATOM 2387 N N . THR A 1 289 ? -0.782 -8.640 22.577 1.00 91.00 289 THR A N 1
ATOM 2388 C CA . THR A 1 289 ? 0.581 -8.852 23.071 1.00 91.00 289 THR A CA 1
ATOM 2389 C C . THR A 1 289 ? 0.566 -9.497 24.465 1.00 91.00 289 THR A C 1
ATOM 2391 O O . THR A 1 289 ? -0.481 -9.800 25.032 1.00 91.00 289 THR A O 1
ATOM 2394 N N . ALA A 1 290 ? 1.741 -9.682 25.074 1.00 90.56 290 ALA A N 1
ATOM 2395 C CA . ALA A 1 290 ? 1.830 -10.073 26.484 1.00 90.56 290 ALA A CA 1
ATOM 2396 C C . ALA A 1 290 ? 1.342 -8.976 27.461 1.00 90.56 290 ALA A C 1
ATOM 2398 O O . ALA A 1 290 ? 1.175 -9.250 28.651 1.00 90.56 290 ALA A O 1
ATOM 2399 N N . THR A 1 291 ? 1.128 -7.745 26.983 1.00 92.25 291 THR A N 1
ATOM 2400 C CA . THR A 1 291 ? 0.557 -6.635 27.751 1.00 92.25 291 THR A CA 1
ATOM 2401 C C . THR A 1 291 ? -0.945 -6.544 27.450 1.00 92.25 291 THR A C 1
ATOM 2403 O O . THR A 1 291 ? -1.302 -6.232 26.314 1.00 92.25 291 THR A O 1
ATOM 2406 N N . PRO A 1 292 ? -1.836 -6.785 28.434 1.00 91.44 292 PRO A N 1
ATOM 2407 C CA . PRO A 1 292 ? -3.280 -6.754 28.206 1.00 91.44 292 PRO A CA 1
ATOM 2408 C C . PRO A 1 292 ? -3.756 -5.416 27.636 1.00 91.44 292 PRO A C 1
ATOM 2410 O O . PRO A 1 292 ? -3.380 -4.357 28.143 1.00 91.44 292 PRO A O 1
ATOM 2413 N N . GLY A 1 293 ? -4.586 -5.466 26.594 1.00 90.06 293 GLY A N 1
ATOM 2414 C CA . GLY A 1 293 ? -5.089 -4.277 25.898 1.00 90.06 293 GLY A CA 1
ATOM 2415 C C . GLY A 1 293 ? -4.094 -3.589 24.949 1.00 90.06 293 GLY A C 1
ATOM 2416 O O . GLY A 1 293 ? -4.458 -2.588 24.334 1.00 90.06 293 GLY A O 1
ATOM 2417 N N . LEU A 1 294 ? -2.869 -4.107 24.794 1.00 92.62 294 LEU A N 1
ATOM 2418 C CA . LEU A 1 294 ? -1.939 -3.709 23.733 1.00 92.62 294 LEU A CA 1
ATOM 2419 C C . LEU A 1 294 ? -1.955 -4.768 22.626 1.00 92.62 294 LEU A C 1
ATOM 2421 O O . LEU A 1 294 ? -1.730 -5.952 22.891 1.00 92.62 294 LEU A O 1
ATOM 2425 N N . PHE A 1 295 ? -2.176 -4.332 21.386 1.00 95.06 295 PHE A N 1
ATOM 2426 C CA . PHE A 1 295 ? -2.346 -5.201 20.224 1.00 95.06 295 PHE A CA 1
ATOM 2427 C C . PHE A 1 295 ? -1.327 -4.871 19.133 1.00 95.06 295 PHE A C 1
ATOM 2429 O O . PHE A 1 295 ? -1.191 -3.713 18.740 1.00 95.06 295 PHE A O 1
ATOM 2436 N N . ASP A 1 296 ? -0.679 -5.901 18.597 1.00 95.44 296 ASP A N 1
ATOM 2437 C CA . ASP A 1 296 ? 0.047 -5.812 17.336 1.00 95.44 296 ASP A CA 1
ATOM 2438 C C . ASP A 1 296 ? -0.957 -5.866 16.178 1.00 95.44 296 ASP A C 1
ATOM 2440 O O . ASP A 1 296 ? -1.886 -6.680 16.189 1.00 95.44 296 ASP A O 1
ATOM 2444 N N . LEU A 1 297 ? -0.747 -5.037 15.155 1.00 97.06 297 LEU A N 1
ATOM 2445 C CA . LEU A 1 297 ? -1.521 -5.039 13.916 1.00 97.06 297 LEU A CA 1
ATOM 2446 C C . LEU A 1 297 ? -0.596 -5.355 12.740 1.00 97.06 297 LEU A C 1
ATOM 2448 O O . LEU A 1 297 ? 0.418 -4.689 12.543 1.00 97.06 297 LEU A O 1
ATOM 2452 N N . TYR A 1 298 ? -0.974 -6.338 11.929 1.00 96.56 298 TYR A N 1
ATOM 2453 C CA . TYR A 1 298 ? -0.206 -6.763 10.766 1.00 96.56 298 TYR A CA 1
ATOM 2454 C C . TYR A 1 298 ? -1.012 -6.553 9.485 1.00 96.56 298 TYR A C 1
ATOM 2456 O O . TYR A 1 298 ? -2.180 -6.942 9.393 1.00 96.56 298 TYR A O 1
ATOM 2464 N N . LEU A 1 299 ? -0.353 -5.974 8.482 1.00 97.25 299 LEU A N 1
ATOM 2465 C CA . LEU A 1 299 ? -0.832 -5.870 7.109 1.00 97.25 299 LEU A CA 1
ATOM 2466 C C . LEU A 1 299 ? 0.110 -6.678 6.210 1.00 97.25 299 LEU A C 1
ATOM 2468 O O . LEU A 1 299 ? 1.329 -6.535 6.289 1.00 97.25 299 LEU A O 1
ATOM 2472 N N . ASN A 1 300 ? -0.446 -7.534 5.359 1.00 94.44 300 ASN A N 1
ATOM 2473 C CA . ASN A 1 300 ? 0.305 -8.297 4.371 1.00 94.44 300 ASN A CA 1
ATOM 2474 C C . ASN A 1 300 ? -0.315 -8.107 2.988 1.00 94.44 300 ASN A C 1
ATOM 2476 O O . ASN A 1 300 ? -1.534 -8.185 2.834 1.00 94.44 300 ASN A O 1
ATOM 2480 N N . VAL A 1 301 ? 0.548 -7.939 1.989 1.00 94.00 301 VAL A N 1
ATOM 2481 C CA . VAL A 1 301 ? 0.207 -7.970 0.566 1.00 94.00 301 VAL A CA 1
ATOM 2482 C C . VAL A 1 301 ? 1.152 -8.967 -0.102 1.00 94.00 301 VAL A C 1
ATOM 2484 O O . VAL A 1 301 ? 2.365 -8.900 0.098 1.00 94.00 301 VAL A O 1
ATOM 2487 N N . ARG A 1 302 ? 0.599 -9.907 -0.869 1.00 89.81 302 ARG A N 1
ATOM 2488 C CA . ARG A 1 302 ? 1.322 -10.832 -1.751 1.00 89.81 302 ARG A CA 1
ATOM 2489 C C . ARG A 1 302 ? 0.923 -10.479 -3.179 1.00 89.81 302 ARG A C 1
ATOM 2491 O O . ARG A 1 302 ? -0.252 -10.589 -3.497 1.00 89.81 302 ARG A O 1
ATOM 2498 N N . GLY A 1 303 ? 1.865 -10.039 -4.007 1.00 86.62 303 GLY A N 1
ATOM 2499 C CA . GLY A 1 303 ? 1.663 -9.943 -5.457 1.00 86.62 303 GLY A CA 1
ATOM 2500 C C . GLY A 1 303 ? 2.029 -11.252 -6.159 1.00 86.62 303 GLY A C 1
ATOM 2501 O O . GLY A 1 303 ? 2.531 -12.178 -5.518 1.00 86.62 303 GLY A O 1
ATOM 2502 N N . ASN A 1 304 ? 1.820 -11.301 -7.471 1.00 82.69 304 ASN A N 1
ATOM 2503 C CA . ASN A 1 304 ? 2.191 -12.420 -8.334 1.00 82.69 304 ASN A CA 1
ATOM 2504 C C . ASN A 1 304 ? 2.772 -11.914 -9.664 1.00 82.69 304 ASN A C 1
ATOM 2506 O O . ASN A 1 304 ? 2.622 -10.742 -10.020 1.00 82.69 304 ASN A O 1
ATOM 2510 N N . THR A 1 305 ? 3.420 -12.800 -10.414 1.00 73.94 305 THR A N 1
ATOM 2511 C CA . THR A 1 305 ? 3.848 -12.525 -11.789 1.00 73.94 305 THR A CA 1
ATOM 2512 C C . THR A 1 305 ? 2.616 -12.456 -12.697 1.00 73.94 305 THR A C 1
ATOM 2514 O O . THR A 1 305 ? 1.766 -13.345 -12.661 1.00 73.94 305 THR A O 1
ATOM 2517 N N . GLN A 1 306 ? 2.499 -11.402 -13.513 1.00 64.62 306 GLN A N 1
ATOM 2518 C CA . GLN A 1 306 ? 1.317 -11.163 -14.352 1.00 64.62 306 GLN A CA 1
ATOM 2519 C C . GLN A 1 306 ? 1.158 -12.262 -15.416 1.00 64.62 306 GLN A C 1
ATOM 2521 O O . GLN A 1 306 ? 1.944 -12.345 -16.358 1.00 64.62 306 GLN A O 1
ATOM 2526 N N . LYS A 1 307 ? 0.124 -13.105 -15.287 1.00 62.38 307 LYS A N 1
ATOM 2527 C CA . LYS A 1 307 ? -0.006 -14.330 -16.103 1.00 62.38 307 LYS A CA 1
ATOM 2528 C C . LYS A 1 307 ? -0.551 -14.089 -17.522 1.00 62.38 307 LYS A C 1
ATOM 2530 O O . LYS A 1 307 ? -0.266 -14.874 -18.426 1.00 62.38 307 LYS A O 1
ATOM 2535 N N . ASN A 1 308 ? -1.290 -12.992 -17.730 1.00 61.78 308 ASN A N 1
ATOM 2536 C CA . ASN A 1 308 ? -1.976 -12.648 -18.985 1.00 61.78 308 ASN A CA 1
ATOM 2537 C C . ASN A 1 308 ? -1.625 -11.230 -19.482 1.00 61.78 308 ASN A C 1
ATOM 2539 O O . ASN A 1 308 ? -2.485 -10.351 -19.526 1.00 61.78 308 ASN A O 1
ATOM 2543 N N . ILE A 1 309 ? -0.369 -11.012 -19.875 1.00 65.56 309 ILE A N 1
ATOM 2544 C CA . ILE A 1 309 ? 0.041 -9.820 -20.639 1.00 65.56 309 ILE A CA 1
ATOM 2545 C C . ILE A 1 309 ? 0.104 -10.121 -22.140 1.00 65.56 309 ILE A C 1
ATOM 2547 O O . ILE A 1 309 ? 0.358 -11.259 -22.544 1.00 65.56 309 ILE A O 1
ATOM 2551 N N . THR A 1 310 ? -0.099 -9.093 -22.967 1.00 67.56 310 THR A N 1
ATOM 2552 C CA . THR A 1 310 ? 0.253 -9.138 -24.394 1.00 67.56 310 THR A CA 1
ATOM 2553 C C . THR A 1 310 ? 1.752 -9.432 -24.519 1.00 67.56 310 THR A C 1
ATOM 2555 O O . THR A 1 310 ? 2.530 -8.756 -23.840 1.00 67.56 310 THR A O 1
ATOM 2558 N N . PRO A 1 311 ? 2.183 -10.399 -25.351 1.00 78.31 311 PRO A N 1
ATOM 2559 C CA . PRO A 1 311 ? 3.602 -10.649 -25.566 1.00 78.31 311 PRO A CA 1
ATOM 2560 C C . PRO A 1 311 ? 4.340 -9.400 -26.063 1.00 78.31 311 PRO A C 1
ATOM 2562 O O . PRO A 1 311 ? 3.826 -8.657 -26.899 1.00 78.31 311 PRO A O 1
ATOM 2565 N N . LEU A 1 312 ? 5.544 -9.183 -25.542 1.00 81.50 312 LEU A N 1
ATOM 2566 C CA . LEU A 1 312 ? 6.436 -8.094 -25.912 1.00 81.50 312 LEU A CA 1
ATOM 2567 C C . LEU A 1 312 ? 7.455 -8.584 -26.944 1.00 81.50 312 LEU A C 1
ATOM 2569 O O . LEU A 1 312 ? 8.244 -9.485 -26.662 1.00 81.50 312 LEU A O 1
ATOM 2573 N N . ASP A 1 313 ? 7.483 -7.939 -28.107 1.00 87.44 313 ASP A N 1
ATOM 2574 C CA . ASP A 1 313 ? 8.533 -8.135 -29.104 1.00 87.44 313 ASP A CA 1
ATOM 2575 C C . ASP A 1 313 ? 9.691 -7.162 -28.829 1.00 87.44 313 ASP A C 1
ATOM 2577 O O . ASP A 1 313 ? 9.516 -5.942 -28.850 1.00 87.44 313 ASP A O 1
ATOM 2581 N N . LEU A 1 314 ? 10.888 -7.694 -28.573 1.00 87.94 314 LEU A N 1
ATOM 2582 C CA . LEU A 1 314 ? 12.095 -6.925 -28.268 1.00 87.94 314 LEU A CA 1
ATOM 2583 C C . LEU A 1 314 ? 13.205 -7.276 -29.261 1.00 87.94 314 LEU A C 1
ATOM 2585 O O . LEU A 1 314 ? 13.533 -8.444 -29.443 1.00 87.94 314 LEU A O 1
ATOM 2589 N N . VAL A 1 315 ? 13.832 -6.275 -29.886 1.00 94.06 315 VAL A N 1
ATOM 2590 C CA . VAL A 1 315 ? 14.971 -6.490 -30.795 1.00 94.06 315 VAL A CA 1
ATOM 2591 C C . VAL A 1 315 ? 16.210 -5.785 -30.261 1.00 94.06 315 VAL A C 1
ATOM 2593 O O . VAL A 1 315 ? 16.256 -4.559 -30.182 1.00 94.06 315 VAL A O 1
ATOM 2596 N N . LEU A 1 316 ? 17.238 -6.566 -29.931 1.00 92.75 316 LEU A N 1
ATOM 2597 C CA . LEU A 1 316 ? 18.554 -6.053 -29.566 1.00 92.75 316 LEU A CA 1
ATOM 2598 C C . LEU A 1 316 ? 19.317 -5.665 -30.837 1.00 92.75 316 LEU A C 1
ATOM 2600 O O . LEU A 1 316 ? 19.827 -6.530 -31.550 1.00 92.75 316 LEU A O 1
ATOM 2604 N N . VAL A 1 317 ? 19.393 -4.365 -31.123 1.00 95.00 317 VAL A N 1
ATOM 2605 C CA . VAL A 1 317 ? 20.212 -3.822 -32.216 1.00 95.00 317 VAL A CA 1
ATOM 2606 C C . VAL A 1 317 ? 21.588 -3.464 -31.658 1.00 95.00 317 VAL A C 1
ATOM 2608 O O . VAL A 1 317 ? 21.703 -2.587 -30.805 1.00 95.00 317 VAL A O 1
ATOM 2611 N N . VAL A 1 318 ? 22.627 -4.170 -32.103 1.00 93.44 318 VAL A N 1
ATOM 2612 C CA . VAL A 1 318 ? 23.979 -4.103 -31.533 1.00 93.44 318 VAL A CA 1
ATOM 2613 C C . VAL A 1 318 ? 24.992 -3.637 -32.571 1.00 93.44 318 VAL A C 1
ATOM 2615 O O . VAL A 1 318 ? 25.059 -4.166 -33.680 1.00 93.44 318 VAL A O 1
ATOM 2618 N N . ASP A 1 319 ? 25.816 -2.676 -32.164 1.00 93.50 319 ASP A N 1
ATOM 2619 C CA . ASP A 1 319 ? 26.960 -2.181 -32.921 1.00 93.50 319 ASP A CA 1
ATOM 2620 C C . ASP A 1 319 ? 28.142 -3.170 -32.834 1.00 93.50 319 ASP A C 1
ATOM 2622 O O . ASP A 1 319 ? 28.586 -3.544 -31.745 1.00 93.50 319 ASP A O 1
ATOM 2626 N N . TRP A 1 320 ? 28.644 -3.593 -33.993 1.00 93.12 320 TRP A N 1
ATOM 2627 C CA . TRP A 1 320 ? 29.815 -4.452 -34.204 1.00 93.12 320 TRP A CA 1
ATOM 2628 C C . TRP A 1 320 ? 30.929 -3.735 -34.985 1.00 93.12 320 TRP A C 1
ATOM 2630 O O . TRP A 1 320 ? 31.865 -4.385 -35.456 1.00 93.12 320 TRP A O 1
ATOM 2640 N N . SER A 1 321 ? 30.858 -2.406 -35.112 1.00 94.44 321 SER A N 1
ATOM 2641 C CA . SER A 1 321 ? 31.890 -1.603 -35.768 1.00 94.44 321 SER A CA 1
ATOM 2642 C C . SER A 1 321 ? 33.262 -1.787 -35.109 1.00 94.44 321 SER A C 1
ATOM 2644 O O . SER A 1 321 ? 33.393 -2.172 -33.943 1.00 94.44 321 SER A O 1
ATOM 2646 N N . GLY A 1 322 ? 34.331 -1.457 -35.843 1.00 92.69 322 GLY A N 1
ATOM 2647 C CA . GLY A 1 322 ? 35.707 -1.617 -35.359 1.00 92.69 322 GLY A CA 1
ATOM 2648 C C . GLY A 1 322 ? 35.964 -0.980 -33.984 1.00 92.69 322 GLY A C 1
ATOM 2649 O O . GLY A 1 322 ? 36.620 -1.602 -33.145 1.00 92.69 322 GLY A O 1
ATOM 2650 N N . SER A 1 323 ? 35.371 0.189 -33.715 1.00 93.31 323 SER A N 1
ATOM 2651 C CA . SER A 1 323 ? 35.475 0.933 -32.447 1.00 93.31 323 SER A CA 1
ATOM 2652 C C . SER A 1 323 ? 34.797 0.271 -31.240 1.00 93.31 323 SER A C 1
ATOM 2654 O O . SER A 1 323 ? 34.968 0.731 -30.108 1.00 93.31 323 SER A O 1
ATOM 2656 N N . MET A 1 324 ? 34.056 -0.821 -31.439 1.00 95.62 324 MET A N 1
ATOM 2657 C CA . MET A 1 324 ? 33.521 -1.643 -30.349 1.00 95.62 324 MET A CA 1
ATOM 2658 C C . MET A 1 324 ? 34.550 -2.647 -29.807 1.00 95.62 324 MET A C 1
ATOM 2660 O O . MET A 1 324 ? 34.363 -3.192 -28.720 1.00 95.62 324 MET A O 1
ATOM 2664 N N . ASN A 1 325 ? 35.678 -2.855 -30.494 1.00 92.38 325 ASN A N 1
ATOM 2665 C CA . ASN A 1 325 ? 36.807 -3.610 -29.937 1.00 92.38 325 ASN A CA 1
ATOM 2666 C C . ASN A 1 325 ? 37.646 -2.767 -28.960 1.00 92.38 325 ASN A C 1
ATOM 2668 O O . ASN A 1 325 ? 38.274 -3.321 -28.054 1.00 92.38 325 ASN A O 1
ATOM 2672 N N . ASP A 1 326 ? 37.624 -1.437 -29.100 1.00 92.69 326 ASP A N 1
ATOM 2673 C CA . ASP A 1 326 ? 38.319 -0.524 -28.191 1.00 92.69 326 ASP A CA 1
ATOM 2674 C C . ASP A 1 326 ? 37.818 -0.717 -26.756 1.00 92.69 326 ASP A C 1
ATOM 2676 O O . ASP A 1 326 ? 36.613 -0.706 -26.492 1.00 92.69 326 ASP A O 1
ATOM 2680 N N . ASN A 1 327 ? 38.750 -0.876 -25.814 1.00 91.25 327 ASN A N 1
ATOM 2681 C CA . ASN A 1 327 ? 38.466 -1.077 -24.390 1.00 91.25 327 ASN A CA 1
ATOM 2682 C C . ASN A 1 327 ? 37.458 -2.211 -24.093 1.00 91.25 327 ASN A C 1
ATOM 2684 O O . ASN A 1 327 ? 36.728 -2.130 -23.110 1.00 91.25 327 ASN A O 1
ATOM 2688 N N . ASN A 1 328 ? 37.413 -3.261 -24.926 1.00 91.50 328 ASN A N 1
ATOM 2689 C CA . ASN A 1 328 ? 36.531 -4.425 -24.751 1.00 91.50 328 ASN A CA 1
ATOM 2690 C C . ASN A 1 328 ? 35.018 -4.099 -24.727 1.00 91.50 328 ASN A C 1
ATOM 2692 O O . ASN A 1 328 ? 34.236 -4.879 -24.189 1.00 91.50 328 ASN A O 1
ATOM 2696 N N . ARG A 1 329 ? 34.564 -2.989 -25.334 1.00 92.38 329 ARG A N 1
ATOM 2697 C CA . ARG A 1 329 ? 33.131 -2.609 -25.336 1.00 92.38 329 ARG A CA 1
ATOM 2698 C C . ARG A 1 329 ? 32.220 -3.740 -25.827 1.00 92.38 329 ARG A C 1
ATOM 2700 O O . ARG A 1 329 ? 31.212 -4.024 -25.194 1.00 92.38 329 ARG A O 1
ATOM 2707 N N . ILE A 1 330 ? 32.600 -4.440 -26.899 1.00 93.00 330 ILE A N 1
ATOM 2708 C CA . ILE A 1 330 ? 31.853 -5.591 -27.432 1.00 93.00 330 ILE A CA 1
ATOM 2709 C C . ILE A 1 330 ? 31.847 -6.804 -26.483 1.00 93.00 330 ILE A C 1
ATOM 2711 O O . ILE A 1 330 ? 30.934 -7.624 -26.538 1.00 93.00 330 ILE A O 1
ATOM 2715 N N . GLY A 1 331 ? 32.846 -6.933 -25.604 1.00 91.00 331 GLY A N 1
ATOM 2716 C CA . GLY A 1 331 ? 32.869 -7.937 -24.541 1.00 91.00 331 GLY A CA 1
ATOM 2717 C C . GLY A 1 331 ? 31.889 -7.599 -23.420 1.00 91.00 331 GLY A C 1
ATOM 2718 O O . GLY A 1 331 ? 31.092 -8.451 -23.036 1.00 91.00 331 GLY A O 1
ATOM 2719 N N . GLU A 1 332 ? 31.871 -6.343 -22.967 1.00 95.50 332 GLU A N 1
ATOM 2720 C CA . GLU A 1 332 ? 30.897 -5.870 -21.973 1.00 95.50 332 GLU A CA 1
ATOM 2721 C C . GLU A 1 332 ? 29.457 -5.931 -22.501 1.00 95.50 332 GLU A C 1
ATOM 2723 O O . GLU A 1 332 ? 28.551 -6.319 -21.767 1.00 95.50 332 GLU A O 1
ATOM 2728 N N . VAL A 1 333 ? 29.237 -5.634 -23.789 1.00 93.25 333 VAL A N 1
ATOM 2729 C CA . VAL A 1 333 ? 27.925 -5.801 -24.439 1.00 93.25 333 VAL A CA 1
ATOM 2730 C C . VAL A 1 333 ? 27.471 -7.261 -24.410 1.00 93.25 333 VAL A C 1
ATOM 2732 O O . VAL A 1 333 ? 26.320 -7.511 -24.073 1.00 93.25 333 VAL A O 1
ATOM 2735 N N . LYS A 1 334 ? 28.351 -8.231 -24.697 1.00 91.56 334 LYS A N 1
ATOM 2736 C CA . LYS A 1 334 ? 28.009 -9.664 -24.597 1.00 91.56 334 LYS A CA 1
ATOM 2737 C C . LYS A 1 334 ? 27.604 -10.042 -23.172 1.00 91.56 334 LYS A C 1
ATOM 2739 O O . LYS A 1 334 ? 26.513 -10.558 -22.981 1.00 91.56 334 LYS A O 1
ATOM 2744 N N . ILE A 1 335 ? 28.415 -9.672 -22.177 1.00 93.06 335 ILE A N 1
ATOM 2745 C CA . ILE A 1 335 ? 28.120 -9.917 -20.754 1.00 93.06 335 ILE A CA 1
ATOM 2746 C C . ILE A 1 335 ? 26.792 -9.261 -20.334 1.00 93.06 335 ILE A C 1
ATOM 2748 O O . ILE A 1 335 ? 26.035 -9.836 -19.553 1.00 93.06 335 ILE A O 1
ATOM 2752 N N . GLY A 1 336 ? 26.502 -8.058 -20.837 1.00 92.12 336 GLY A N 1
ATOM 2753 C CA . GLY A 1 336 ? 25.245 -7.353 -20.590 1.00 92.12 336 GLY A CA 1
ATOM 2754 C C . GLY A 1 336 ? 24.034 -8.057 -21.205 1.00 92.12 336 GLY A C 1
ATOM 2755 O O . GLY A 1 336 ? 23.015 -8.192 -20.533 1.00 92.12 336 GLY A O 1
ATOM 2756 N N . VAL A 1 337 ? 24.155 -8.539 -22.446 1.00 92.31 337 VAL A N 1
ATOM 2757 C CA . VAL A 1 337 ? 23.105 -9.307 -23.135 1.00 92.31 337 VAL A CA 1
ATOM 2758 C C . VAL A 1 337 ? 22.864 -10.649 -22.447 1.00 92.31 337 VAL A C 1
ATOM 2760 O O . VAL A 1 337 ? 21.712 -10.960 -22.161 1.00 92.31 337 VAL A O 1
ATOM 2763 N N . ASP A 1 338 ? 23.915 -11.397 -22.104 1.00 90.88 338 ASP A N 1
ATOM 2764 C CA . ASP A 1 338 ? 23.792 -12.683 -21.406 1.00 90.88 338 ASP A CA 1
ATOM 2765 C C . ASP A 1 338 ? 23.051 -12.501 -20.066 1.00 90.88 338 ASP A C 1
ATOM 2767 O O . ASP A 1 338 ? 22.023 -13.131 -19.827 1.00 90.88 338 ASP A O 1
ATOM 2771 N N . ARG A 1 339 ? 23.474 -11.529 -19.240 1.00 92.19 339 ARG A N 1
ATOM 2772 C CA . ARG A 1 339 ? 22.794 -11.194 -17.972 1.00 92.19 339 ARG A CA 1
ATOM 2773 C C . ARG A 1 339 ? 21.351 -10.737 -18.156 1.00 92.19 339 ARG A C 1
ATOM 2775 O O . ARG A 1 339 ? 20.518 -11.013 -17.295 1.00 92.19 339 ARG A O 1
ATOM 2782 N N . PHE A 1 340 ? 21.056 -9.996 -19.223 1.00 88.56 340 PHE A N 1
ATOM 2783 C CA . PHE A 1 340 ? 19.696 -9.558 -19.529 1.00 88.56 340 PHE A CA 1
ATOM 2784 C C . PHE A 1 340 ? 18.798 -10.761 -19.840 1.00 88.56 340 PHE A C 1
ATOM 2786 O O . PHE A 1 340 ? 17.712 -10.867 -19.276 1.00 88.56 340 PHE A O 1
ATOM 2793 N N . VAL A 1 341 ? 19.279 -11.704 -20.655 1.00 88.19 341 VAL A N 1
ATOM 2794 C CA . VAL A 1 341 ? 18.563 -12.947 -20.980 1.00 88.19 341 VAL A CA 1
ATOM 2795 C C . VAL A 1 341 ? 18.358 -13.816 -19.739 1.00 88.19 341 VAL A C 1
ATOM 2797 O O . VAL A 1 341 ? 17.231 -14.243 -19.497 1.00 88.19 341 VAL A O 1
ATOM 2800 N N . ASP A 1 342 ? 19.393 -14.009 -18.917 1.00 88.19 342 ASP A N 1
ATOM 2801 C CA . ASP A 1 342 ? 19.292 -14.759 -17.656 1.00 88.19 342 ASP A CA 1
ATOM 2802 C C . ASP A 1 342 ? 18.259 -14.121 -16.706 1.00 88.19 342 ASP A C 1
ATOM 2804 O O . ASP A 1 342 ? 17.392 -14.803 -16.163 1.00 88.19 342 ASP A O 1
ATOM 2808 N N . THR A 1 343 ? 18.270 -12.788 -16.577 1.00 84.94 343 THR A N 1
ATOM 2809 C CA . THR A 1 343 ? 17.291 -12.051 -15.754 1.00 84.94 343 THR A CA 1
ATOM 2810 C C . THR A 1 343 ? 15.856 -12.248 -16.260 1.00 84.94 343 THR A C 1
ATOM 2812 O O . THR A 1 343 ? 14.928 -12.375 -15.460 1.00 84.94 343 THR A O 1
ATOM 2815 N N . LEU A 1 344 ? 15.649 -12.300 -17.581 1.00 83.81 344 LEU A N 1
ATOM 2816 C CA . LEU A 1 344 ? 14.337 -12.588 -18.169 1.00 83.81 344 LEU A CA 1
ATOM 2817 C C . LEU A 1 344 ? 13.926 -14.062 -18.021 1.00 83.81 344 LEU A C 1
ATOM 2819 O O . LEU A 1 344 ? 12.730 -14.335 -17.902 1.00 83.81 344 LEU A O 1
ATOM 2823 N N . ALA A 1 345 ? 14.869 -15.004 -17.985 1.00 83.56 345 ALA A N 1
ATOM 2824 C CA . ALA A 1 345 ? 14.588 -16.410 -17.689 1.00 83.56 345 ALA A CA 1
ATOM 2825 C C . ALA A 1 345 ? 14.099 -16.593 -16.239 1.00 83.56 345 ALA A C 1
ATOM 2827 O O . ALA A 1 345 ? 13.054 -17.201 -16.008 1.00 83.56 345 ALA A O 1
ATOM 2828 N N . ASP A 1 346 ? 14.788 -15.980 -15.273 1.00 79.88 346 ASP A N 1
ATOM 2829 C CA . ASP A 1 346 ? 14.451 -16.068 -13.844 1.00 79.88 346 ASP A CA 1
ATOM 2830 C C . ASP A 1 346 ? 13.169 -15.296 -13.461 1.00 79.88 346 ASP A C 1
ATOM 2832 O O . ASP A 1 346 ? 12.558 -15.563 -12.425 1.00 79.88 346 ASP A O 1
ATOM 2836 N N . SER A 1 347 ? 12.727 -14.347 -14.295 1.00 76.25 347 SER A N 1
ATOM 2837 C CA . SER A 1 347 ? 11.556 -13.492 -14.028 1.00 76.25 347 SER A CA 1
ATOM 2838 C C . SER A 1 347 ? 10.192 -14.200 -14.083 1.00 76.25 347 SER A C 1
ATOM 2840 O O . SER A 1 347 ? 9.199 -13.674 -13.575 1.00 76.25 347 SER A O 1
ATOM 2842 N N . GLY A 1 348 ? 10.110 -15.362 -14.739 1.00 74.31 348 GLY A N 1
ATOM 2843 C CA . GLY A 1 348 ? 8.852 -16.080 -14.960 1.00 74.31 348 GLY A CA 1
ATOM 2844 C C . GLY A 1 348 ? 7.909 -15.471 -16.012 1.00 74.31 348 GLY A C 1
ATOM 2845 O O . GLY A 1 348 ? 6.781 -15.941 -16.120 1.00 74.31 348 GLY A O 1
ATOM 2846 N N . ILE A 1 349 ? 8.345 -14.467 -16.791 1.00 75.38 349 ILE A N 1
ATOM 2847 C CA . ILE A 1 349 ? 7.595 -13.916 -17.947 1.00 75.38 349 ILE A CA 1
ATOM 2848 C C . ILE A 1 349 ? 8.229 -14.253 -19.307 1.00 75.38 349 ILE A C 1
ATOM 2850 O O . ILE A 1 349 ? 7.912 -13.632 -20.319 1.00 75.38 349 ILE A O 1
ATOM 2854 N N . THR A 1 350 ? 9.146 -15.220 -19.358 1.00 79.25 350 THR A N 1
ATOM 2855 C CA . THR A 1 350 ? 9.929 -15.545 -20.565 1.00 79.25 350 THR A CA 1
ATOM 2856 C C . THR A 1 350 ? 9.057 -15.988 -21.745 1.00 79.25 350 THR A C 1
ATOM 2858 O O . THR A 1 350 ? 9.381 -15.694 -22.889 1.00 79.25 350 THR A O 1
ATOM 2861 N N . ASP A 1 351 ? 7.918 -16.638 -21.486 1.00 80.56 351 ASP A N 1
ATOM 2862 C CA . ASP A 1 351 ? 6.939 -17.031 -22.511 1.00 80.56 351 ASP A CA 1
ATOM 2863 C C . ASP A 1 351 ? 6.129 -15.845 -23.073 1.00 80.56 351 ASP A C 1
ATOM 2865 O O . ASP A 1 351 ? 5.367 -16.008 -24.027 1.00 80.56 351 ASP A O 1
ATOM 2869 N N . LYS A 1 352 ? 6.288 -14.652 -22.486 1.00 78.12 352 LYS A N 1
ATOM 2870 C CA . LYS A 1 352 ? 5.679 -13.389 -22.921 1.00 78.12 352 LYS A CA 1
ATOM 2871 C C . LYS A 1 352 ? 6.670 -12.461 -23.622 1.00 78.12 352 LYS A C 1
ATOM 2873 O O . LYS A 1 352 ? 6.292 -11.333 -23.920 1.00 78.12 352 LYS A O 1
ATOM 2878 N N . ILE A 1 353 ? 7.913 -12.877 -23.872 1.00 83.44 353 ILE A N 1
ATOM 2879 C CA . ILE A 1 353 ? 8.918 -12.035 -24.535 1.00 83.44 353 ILE A CA 1
ATOM 2880 C C . ILE A 1 353 ? 9.475 -12.762 -25.757 1.00 83.44 353 ILE A C 1
ATOM 2882 O O . ILE A 1 353 ? 10.202 -13.746 -25.634 1.00 83.44 353 ILE A O 1
ATOM 2886 N N . ASN A 1 354 ? 9.187 -12.234 -26.945 1.00 88.00 354 ASN A N 1
ATOM 2887 C CA . ASN A 1 354 ? 9.868 -12.647 -28.165 1.00 88.00 354 ASN A CA 1
ATOM 2888 C C . ASN A 1 354 ? 11.114 -11.776 -28.333 1.00 88.00 354 ASN A C 1
ATOM 2890 O O . ASN A 1 354 ? 11.014 -10.549 -28.339 1.00 88.00 354 ASN A O 1
ATOM 2894 N N . MET A 1 355 ? 12.287 -12.390 -28.493 1.00 89.94 355 MET A N 1
ATOM 2895 C CA . MET A 1 355 ? 13.542 -11.650 -28.630 1.00 89.94 355 MET A CA 1
ATOM 2896 C C . MET A 1 355 ? 14.202 -11.874 -29.994 1.00 89.94 355 MET A C 1
ATOM 2898 O O . MET A 1 355 ? 14.507 -13.002 -30.380 1.00 89.94 355 MET A O 1
ATOM 2902 N N . GLY A 1 356 ? 14.463 -10.776 -30.702 1.00 91.19 356 GLY A N 1
ATOM 2903 C CA . GLY A 1 356 ? 15.296 -10.714 -31.898 1.00 91.19 356 GLY A CA 1
ATOM 2904 C C . GLY A 1 356 ? 16.664 -10.086 -31.617 1.00 91.19 356 GLY A C 1
ATOM 2905 O O . GLY A 1 356 ? 16.854 -9.363 -30.639 1.00 91.19 356 GLY A O 1
ATOM 2906 N N . TYR A 1 357 ? 17.618 -10.328 -32.513 1.00 93.38 357 TYR A N 1
ATOM 2907 C CA . TYR A 1 357 ? 18.965 -9.761 -32.451 1.00 93.38 357 TYR A CA 1
ATOM 2908 C C . TYR A 1 357 ? 19.410 -9.306 -33.842 1.00 93.38 357 TYR A C 1
ATOM 2910 O O . TYR A 1 357 ? 19.298 -10.064 -34.805 1.00 93.38 357 TYR A O 1
ATOM 2918 N N . VAL A 1 358 ? 19.939 -8.087 -33.947 1.00 95.25 358 VAL A N 1
ATOM 2919 C CA . VAL A 1 358 ? 20.460 -7.511 -35.193 1.00 95.25 358 VAL A CA 1
ATOM 2920 C C . VAL A 1 358 ? 21.829 -6.900 -34.922 1.00 95.25 358 VAL A C 1
ATOM 2922 O O . VAL A 1 358 ? 21.935 -5.871 -34.263 1.00 95.25 358 VAL A O 1
ATOM 2925 N N . GLY A 1 359 ? 22.883 -7.516 -35.455 1.00 92.31 359 GLY A N 1
ATOM 2926 C CA . GLY A 1 359 ? 24.206 -6.897 -35.510 1.00 92.31 359 GLY A CA 1
ATOM 2927 C C . GLY A 1 359 ? 24.352 -6.028 -36.760 1.00 92.31 359 GLY A C 1
ATOM 2928 O O . GLY A 1 359 ? 24.039 -6.493 -37.856 1.00 92.31 359 GLY A O 1
ATOM 2929 N N . TYR A 1 360 ? 24.858 -4.804 -36.615 1.00 92.75 360 TYR A N 1
ATOM 2930 C CA . TYR A 1 360 ? 25.332 -3.963 -37.724 1.00 92.75 360 TYR A CA 1
ATOM 2931 C C . TYR A 1 360 ? 26.793 -3.557 -37.477 1.00 92.75 360 TYR A C 1
ATOM 2933 O O . TYR A 1 360 ? 27.236 -3.587 -36.334 1.00 92.75 360 TYR A O 1
ATOM 2941 N N . SER A 1 361 ? 27.557 -3.208 -38.517 1.00 87.69 361 SER A N 1
ATOM 2942 C CA . SER A 1 361 ? 28.997 -2.902 -38.421 1.00 87.69 361 SER A CA 1
ATOM 2943 C C . SER A 1 361 ? 29.410 -1.738 -39.311 1.00 87.69 361 SER A C 1
ATOM 2945 O O . SER A 1 361 ? 28.707 -1.497 -40.315 1.00 87.69 361 SER A O 1
#

Organism: NCBI:txid357441